Protein AF-A0A6A0ALM5-F1 (afdb_monomer)

Mean predicted aligned error: 14.32 Å

Secondary structure (DSSP, 8-state):
-HHHHTT----HHHHHHHHHHHHHHHT-TTSS-HHHHHHHHHHHHHHHHHHHHHHHHHHHHHHHSPPHHHHHHHHHHHHHHHHHHHHHHHHHHHHHHHHHHHHHTT--TT--HHHHHHHHHHHHHHHHHHHHHTT-TT----HHHHHHHHHHHHHHHHHT-HHHHS-S-SSTTPPPTT--

Foldseek 3Di:
DVCVVVVHDDDPVVVVVVVCVVVLCVVPPVSDPVVVVVVVVVVVVVVVVCVVVVVVVVVCCVVPPDDPVNVVVLLVVLQVLLVVLLVLLVVVLVVLVVCLVVLVVVVFVPDHNVNSVVSNVVSVVLSVVSVVSRDDPPDRDDVVVSVVSNVVSVVVCVVCPCVQRVCPDPDPPDDRPDDD

Radius of gyration: 37.49 Å; Cα contacts (8 Å, |Δi|>4): 89; chains: 1; bounding box: 82×41×93 Å

Solvent-accessible surface area (backbone atoms only — not comparable to full-atom values): 10560 Å² total; per-residue (Å²): 109,71,55,63,76,70,70,47,95,72,64,67,69,58,55,51,52,50,50,55,47,56,56,20,49,76,72,33,87,81,48,42,65,60,70,61,51,52,56,53,52,50,49,59,54,50,50,53,51,52,52,51,52,50,52,50,54,53,49,48,52,60,73,71,47,85,52,74,66,63,54,51,54,51,53,52,52,45,38,53,53,27,51,51,35,35,52,51,41,52,54,51,51,55,51,51,61,68,45,46,63,48,26,71,67,66,77,38,96,86,45,51,64,68,58,52,55,54,50,53,55,51,44,56,49,52,35,50,52,40,51,61,68,29,76,51,98,80,62,88,70,61,68,68,58,60,51,46,54,37,51,50,50,50,50,53,48,67,73,63,23,64,84,67,67,62,63,74,69,91,51,100,83,72,78,69,96,79,83,126

InterPro domains:
  IPR001204 Phosphate transporter [PF01384] (1-53)
  IPR001204 Phosphate transporter [PTHR11101] (1-66)

Sequence (180 aa):
MIASQYGLPTSSSQCITGGIIGVGMLEGKLGVNWLFFARQFSSWIATLFIAGLGTAALFAQGVYTPSRVSGLHQVYYEDQVSATAVSIFDNYRASLLTYARAANASLLPQLTTSQLSSMNSTLVKLSAETKAAGGTSRQTVDPSELFGYLNTALSLVQSNSILTVGQVALVPGAALCNNN

pLDDT: mean 78.67, std 14.39, range [35.97, 96.0]

Organism: Haematococcus lacustris (NCBI:txid44745)

Nearest PDB structures (foldseek):
  6ixg-assembly2_B  TM=2.186E-01  e=4.715E+00  Homo sapiens

Structure (mmCIF, N/CA/C/O backbone):
data_AF-A0A6A0ALM5-F1
#
_entry.id   AF-A0A6A0ALM5-F1
#
loop_
_atom_site.group_PDB
_atom_site.id
_atom_site.type_symbol
_atom_site.label_atom_id
_atom_site.label_alt_id
_atom_site.label_comp_id
_atom_site.label_asym_id
_atom_site.label_entity_id
_atom_site.label_seq_id
_atom_site.pdbx_PDB_ins_code
_atom_site.Cartn_x
_atom_site.Cartn_y
_atom_site.Cartn_z
_atom_site.occupancy
_atom_site.B_iso_or_equiv
_atom_site.auth_seq_id
_atom_site.auth_comp_id
_atom_site.auth_asym_id
_atom_site.auth_atom_id
_atom_site.pdbx_PDB_model_num
ATOM 1 N N . MET A 1 1 ? 12.072 6.465 -43.517 1.00 76.94 1 MET A N 1
ATOM 2 C CA . MET A 1 1 ? 10.700 6.660 -44.042 1.00 76.94 1 MET A CA 1
ATOM 3 C C . MET A 1 1 ? 9.800 5.456 -43.801 1.00 76.94 1 MET A C 1
ATOM 5 O O . MET A 1 1 ? 8.711 5.666 -43.295 1.00 76.94 1 MET A O 1
ATOM 9 N N . ILE A 1 2 ? 10.261 4.222 -44.037 1.00 87.69 2 ILE A N 1
ATOM 10 C CA . ILE A 1 2 ? 9.461 3.003 -43.803 1.00 87.69 2 ILE A CA 1
ATOM 11 C C . ILE A 1 2 ? 8.895 2.915 -42.370 1.00 87.69 2 ILE A C 1
ATOM 13 O O . ILE A 1 2 ? 7.687 2.835 -42.208 1.00 87.69 2 ILE A O 1
ATOM 17 N N . ALA A 1 3 ? 9.718 3.042 -41.322 1.00 84.44 3 ALA A N 1
ATOM 18 C CA . ALA A 1 3 ? 9.237 2.968 -39.931 1.00 84.44 3 ALA A CA 1
ATOM 19 C C . ALA A 1 3 ? 8.172 4.031 -39.576 1.00 84.44 3 ALA A C 1
ATOM 21 O O . ALA A 1 3 ? 7.236 3.748 -38.837 1.00 84.44 3 ALA A O 1
ATOM 22 N N . SER A 1 4 ? 8.280 5.233 -40.156 1.00 84.88 4 SER A N 1
ATOM 23 C CA . SER A 1 4 ? 7.326 6.326 -39.931 1.00 84.88 4 SER A CA 1
ATOM 24 C C . SER A 1 4 ? 5.987 6.096 -40.632 1.00 84.88 4 SER A C 1
ATOM 26 O O . SER A 1 4 ? 4.970 6.547 -40.122 1.00 84.88 4 SER A O 1
ATOM 28 N N . GLN A 1 5 ? 5.972 5.404 -41.777 1.00 89.06 5 GLN A N 1
ATOM 29 C CA . GLN A 1 5 ? 4.729 5.038 -42.470 1.00 89.06 5 GLN A CA 1
ATOM 30 C C . GLN A 1 5 ? 3.919 4.011 -41.667 1.00 89.06 5 GLN A C 1
ATOM 32 O O . GLN A 1 5 ? 2.696 4.018 -41.725 1.00 89.06 5 GLN A O 1
ATOM 37 N N . TYR A 1 6 ? 4.601 3.182 -40.872 1.00 88.25 6 TYR A N 1
ATOM 38 C CA . TYR A 1 6 ? 3.989 2.204 -39.970 1.00 88.25 6 TYR A CA 1
ATOM 39 C C . TYR A 1 6 ? 3.782 2.723 -38.536 1.00 88.25 6 TYR A C 1
ATOM 41 O O . TYR A 1 6 ? 3.398 1.951 -37.663 1.00 88.25 6 TYR A O 1
ATOM 49 N N . GLY A 1 7 ? 4.043 4.010 -38.264 1.00 86.88 7 GLY A N 1
ATOM 50 C CA . GLY A 1 7 ? 3.853 4.608 -36.935 1.00 86.88 7 GLY A CA 1
ATOM 51 C C . GLY A 1 7 ? 4.753 4.031 -35.835 1.00 86.88 7 GLY A C 1
ATOM 52 O O . GLY A 1 7 ? 4.452 4.184 -34.653 1.00 86.88 7 GLY A O 1
ATOM 53 N N . LEU A 1 8 ? 5.848 3.356 -36.197 1.00 89.31 8 LEU A N 1
ATOM 54 C CA . LEU A 1 8 ? 6.738 2.725 -35.228 1.00 89.31 8 LEU A CA 1
ATOM 55 C C . LEU A 1 8 ? 7.656 3.773 -34.581 1.00 89.31 8 LEU A C 1
ATOM 57 O O . LEU A 1 8 ? 8.293 4.551 -35.303 1.00 89.31 8 LEU A O 1
ATOM 61 N N . PRO A 1 9 ? 7.790 3.784 -33.241 1.00 86.62 9 PRO A N 1
ATOM 62 C CA . PRO A 1 9 ? 8.763 4.636 -32.575 1.00 86.62 9 PRO A CA 1
ATOM 63 C C . PRO A 1 9 ? 10.174 4.188 -32.975 1.00 86.62 9 PRO A C 1
ATOM 65 O O . PRO A 1 9 ? 10.613 3.088 -32.649 1.00 86.62 9 PRO A O 1
ATOM 68 N N . THR A 1 10 ? 10.882 5.043 -33.714 1.00 84.44 10 THR A N 1
ATOM 69 C CA . THR A 1 10 ? 12.226 4.765 -34.235 1.00 84.44 10 THR A CA 1
ATOM 70 C C . THR A 1 10 ? 13.231 5.789 -33.721 1.00 84.44 10 THR A C 1
ATOM 72 O O . THR A 1 10 ? 12.929 6.977 -33.621 1.00 84.44 10 THR A O 1
ATOM 75 N N . SER A 1 11 ? 14.454 5.340 -33.434 1.00 87.31 11 SER A N 1
ATOM 76 C CA . SER A 1 11 ? 15.545 6.205 -32.981 1.00 87.31 11 SER A CA 1
ATOM 77 C C . SER A 1 11 ? 16.406 6.653 -34.165 1.00 87.31 11 SER A C 1
ATOM 79 O O . SER A 1 11 ? 17.162 5.862 -34.732 1.00 87.31 11 SER A O 1
ATOM 81 N N . SER A 1 12 ? 16.301 7.927 -34.557 1.00 89.50 12 SER A N 1
ATOM 82 C CA . SER A 1 12 ? 17.056 8.488 -35.691 1.00 89.50 12 SER A CA 1
ATOM 83 C C . SER A 1 12 ? 18.574 8.437 -35.478 1.00 89.50 12 SER A C 1
ATOM 85 O O . SER A 1 12 ? 19.313 8.197 -36.432 1.00 89.50 12 SER A O 1
ATOM 87 N N . SER A 1 13 ? 19.047 8.575 -34.235 1.00 90.50 13 SER A N 1
ATOM 88 C CA . SER A 1 13 ? 20.472 8.487 -33.892 1.00 90.50 13 SER A CA 1
ATOM 89 C C . SER A 1 13 ? 21.052 7.092 -34.141 1.00 90.50 13 SER A C 1
ATOM 91 O O . SER A 1 13 ? 22.172 6.971 -34.634 1.00 90.50 13 SER A O 1
ATOM 93 N N . GLN A 1 14 ? 20.287 6.033 -33.867 1.00 90.44 14 GLN A N 1
ATOM 94 C CA . GLN A 1 14 ? 20.712 4.654 -34.120 1.00 90.44 14 GLN A CA 1
ATOM 95 C C . GLN A 1 14 ? 20.758 4.350 -35.620 1.00 90.44 14 GLN A C 1
ATOM 97 O O . GLN A 1 14 ? 21.707 3.718 -36.081 1.00 90.44 14 GLN A O 1
ATOM 102 N N . CYS A 1 15 ? 19.790 4.856 -36.393 1.00 91.44 15 CYS A N 1
ATOM 103 C CA . CYS A 1 15 ? 19.801 4.724 -37.851 1.00 91.44 15 CYS A CA 1
ATOM 104 C C . CYS A 1 15 ? 21.021 5.416 -38.481 1.00 91.44 15 CYS A C 1
ATOM 106 O O . CYS A 1 15 ? 21.670 4.832 -39.347 1.00 91.44 15 CYS A O 1
ATOM 108 N N . ILE A 1 16 ? 21.356 6.632 -38.031 1.00 93.06 16 ILE A N 1
ATOM 109 C CA . ILE A 1 16 ? 22.518 7.384 -38.533 1.00 93.06 16 ILE A CA 1
ATOM 110 C C . ILE A 1 16 ? 23.825 6.671 -38.165 1.00 93.06 16 ILE A C 1
ATOM 112 O O . ILE A 1 16 ? 24.646 6.417 -39.044 1.00 93.06 16 ILE A O 1
ATOM 116 N N . THR A 1 17 ? 24.003 6.284 -36.897 1.00 92.56 17 THR A N 1
ATOM 117 C CA . THR A 1 17 ? 25.204 5.561 -36.443 1.00 92.56 17 THR A CA 1
ATOM 118 C C . THR A 1 17 ? 25.370 4.225 -37.174 1.00 92.56 17 THR A C 1
ATOM 120 O O . THR A 1 17 ? 26.477 3.896 -37.592 1.00 92.56 17 THR A O 1
ATOM 123 N N . GLY A 1 18 ? 24.280 3.484 -37.403 1.00 92.00 18 GLY A N 1
ATOM 124 C CA . GLY A 1 18 ? 24.301 2.250 -38.195 1.00 92.00 18 GLY A CA 1
ATOM 125 C C . GLY A 1 18 ? 24.717 2.478 -39.651 1.00 92.00 18 GLY A C 1
ATOM 126 O O . GLY A 1 18 ? 25.499 1.698 -40.189 1.00 92.00 18 GLY A O 1
ATOM 127 N N . GLY A 1 19 ? 24.265 3.576 -40.266 1.00 93.12 19 GLY A N 1
ATOM 128 C CA . GLY A 1 19 ? 24.700 3.981 -41.605 1.00 93.12 19 GLY A CA 1
ATOM 129 C C . GLY A 1 19 ? 26.197 4.299 -41.674 1.00 93.12 19 GLY A C 1
ATOM 130 O O . GLY A 1 19 ? 26.884 3.801 -42.561 1.00 93.12 19 GLY A O 1
ATOM 131 N N . ILE A 1 20 ? 26.719 5.061 -40.704 1.00 93.06 20 ILE A N 1
ATOM 132 C CA . ILE A 1 20 ? 28.151 5.405 -40.619 1.00 93.06 20 ILE A CA 1
ATOM 133 C C . ILE A 1 20 ? 29.008 4.142 -40.454 1.00 93.06 20 ILE A C 1
ATOM 135 O O . ILE A 1 20 ? 30.018 3.989 -41.138 1.00 93.06 20 ILE A O 1
ATOM 139 N N . ILE A 1 21 ? 28.592 3.212 -39.590 1.00 93.00 21 ILE A N 1
ATOM 140 C CA . ILE A 1 21 ? 29.297 1.936 -39.387 1.00 93.00 21 ILE A CA 1
ATOM 141 C C . ILE A 1 21 ? 29.255 1.088 -40.658 1.00 93.00 21 ILE A C 1
ATOM 143 O O . ILE A 1 21 ? 30.279 0.533 -41.045 1.00 93.00 21 ILE A O 1
ATOM 147 N N . GL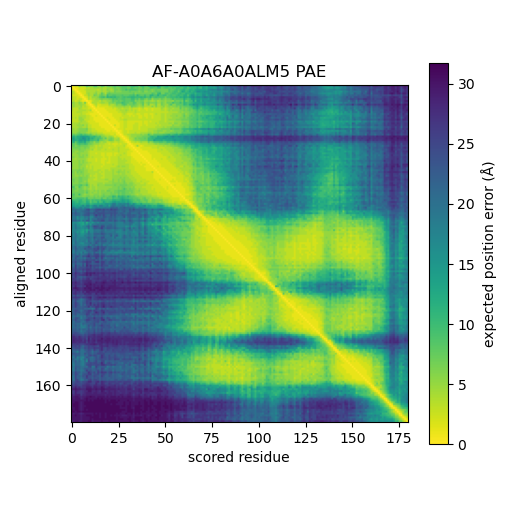Y A 1 22 ? 28.103 1.020 -41.332 1.00 92.12 22 GLY A N 1
ATOM 148 C CA . GLY A 1 22 ? 27.952 0.283 -42.586 1.00 92.12 22 GLY A CA 1
ATOM 149 C C . GLY A 1 22 ? 28.896 0.781 -43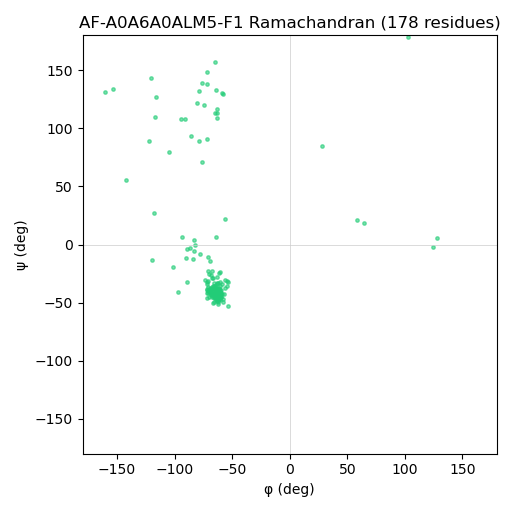.680 1.00 92.12 22 GLY A C 1
ATOM 150 O O . GLY A 1 22 ? 29.531 -0.035 -44.341 1.00 92.12 22 GLY A O 1
ATOM 151 N N . VAL A 1 23 ? 29.052 2.102 -43.822 1.00 92.81 23 VAL A N 1
ATOM 152 C CA . VAL A 1 23 ? 30.019 2.694 -44.762 1.00 92.81 23 VAL A CA 1
ATOM 153 C C . VAL A 1 23 ? 31.460 2.407 -44.327 1.00 92.81 23 VAL A C 1
ATOM 155 O O . VAL A 1 23 ? 32.253 1.953 -45.146 1.00 92.81 23 VAL A O 1
ATOM 158 N N . GLY A 1 24 ? 31.794 2.572 -43.043 1.00 90.50 24 GLY A N 1
ATOM 159 C CA . GLY A 1 24 ? 33.142 2.286 -42.534 1.00 90.50 24 GLY A CA 1
ATOM 160 C C . GLY A 1 24 ? 33.554 0.813 -42.660 1.00 90.50 24 GLY A C 1
ATOM 161 O O . GLY A 1 24 ? 34.732 0.510 -42.820 1.00 90.50 24 GLY A O 1
ATOM 162 N N . MET A 1 25 ? 32.598 -0.123 -42.651 1.00 90.81 25 MET A N 1
ATOM 163 C CA . MET A 1 25 ? 32.873 -1.544 -42.900 1.00 90.81 25 MET A CA 1
ATOM 164 C C . MET A 1 25 ? 33.292 -1.828 -44.349 1.00 90.81 25 MET A C 1
ATOM 166 O O . MET A 1 25 ? 34.010 -2.804 -44.577 1.00 90.81 25 MET A O 1
ATOM 170 N N . LEU A 1 26 ? 32.886 -0.994 -45.316 1.00 92.62 26 LEU A N 1
ATOM 171 C CA . LEU A 1 26 ? 33.287 -1.135 -46.723 1.00 92.62 26 LEU A CA 1
ATOM 172 C C . LEU A 1 26 ? 34.773 -0.807 -46.935 1.00 92.62 26 LEU A C 1
ATOM 174 O O . LEU A 1 26 ? 35.389 -1.356 -47.844 1.00 92.62 26 LEU A O 1
ATOM 178 N N . GLU A 1 27 ? 35.368 0.017 -46.068 1.00 88.62 27 GLU A N 1
ATOM 179 C CA . GLU A 1 27 ? 36.808 0.321 -46.058 1.00 88.62 27 GLU A CA 1
ATOM 180 C C . GLU A 1 27 ? 37.645 -0.752 -45.323 1.00 88.62 27 GLU A C 1
ATOM 182 O O . GLU A 1 27 ? 38.872 -0.672 -45.258 1.00 88.62 27 GLU A O 1
ATOM 187 N N . GLY A 1 28 ? 36.999 -1.797 -44.789 1.00 83.12 28 GLY A N 1
ATOM 188 C CA . GLY A 1 28 ? 37.629 -2.914 -44.084 1.00 83.12 28 GLY A CA 1
ATOM 189 C C . GLY A 1 28 ? 37.509 -2.836 -42.558 1.00 83.12 28 GLY A C 1
ATOM 190 O O . GLY A 1 28 ? 36.964 -1.897 -41.986 1.00 83.12 28 GLY A O 1
ATOM 191 N N . LYS A 1 29 ? 38.034 -3.849 -41.849 1.00 74.88 29 LYS A N 1
ATOM 192 C CA . LYS A 1 29 ? 37.861 -3.996 -40.383 1.00 74.88 29 LYS A CA 1
ATOM 193 C C . LYS A 1 29 ? 38.419 -2.825 -39.558 1.00 74.88 29 LYS A C 1
ATOM 195 O O . LYS A 1 29 ? 37.971 -2.631 -38.430 1.00 74.88 29 LYS A O 1
ATOM 200 N N . LEU A 1 30 ? 39.378 -2.081 -40.113 1.00 80.19 30 LEU A N 1
ATOM 201 C CA . LEU A 1 30 ? 40.004 -0.902 -39.503 1.00 80.19 30 LEU A CA 1
ATOM 202 C C . LEU A 1 30 ? 39.290 0.417 -39.846 1.00 80.19 30 LEU A C 1
ATOM 204 O O . LEU A 1 30 ? 39.567 1.420 -39.197 1.00 80.19 30 LEU A O 1
ATOM 208 N N . GLY A 1 31 ? 38.361 0.419 -40.810 1.00 83.31 31 GLY A N 1
ATOM 209 C CA . GLY A 1 31 ? 37.563 1.599 -41.171 1.00 83.31 31 GLY A CA 1
ATOM 210 C C . GLY A 1 31 ? 36.525 1.984 -40.110 1.00 83.31 31 GLY A C 1
ATOM 211 O O . GLY A 1 31 ? 35.964 3.076 -40.144 1.00 83.31 31 GLY A O 1
ATOM 212 N N . VAL A 1 32 ? 36.293 1.118 -39.114 1.00 89.12 32 VAL A N 1
ATOM 213 C CA . VAL A 1 32 ? 35.396 1.383 -37.982 1.00 89.12 32 VAL A CA 1
ATOM 214 C C . VAL A 1 32 ? 36.175 1.404 -36.671 1.00 89.12 32 VAL A C 1
ATOM 216 O O . VAL A 1 32 ? 36.843 0.438 -36.300 1.00 89.12 32 VAL A O 1
ATOM 219 N N . ASN A 1 33 ? 36.015 2.484 -35.903 1.00 90.75 33 ASN A N 1
ATOM 220 C CA . ASN A 1 33 ? 36.495 2.544 -34.526 1.00 90.75 33 ASN A CA 1
ATOM 221 C C . ASN A 1 33 ? 35.527 1.805 -33.584 1.00 90.75 33 ASN A C 1
ATOM 223 O O . ASN A 1 33 ? 34.603 2.387 -33.007 1.00 90.75 33 ASN A O 1
ATOM 227 N N . TRP A 1 34 ? 35.762 0.505 -33.416 1.00 89.12 34 TRP A N 1
ATOM 228 C CA . TRP A 1 34 ? 34.941 -0.376 -32.581 1.00 89.12 34 TRP A CA 1
ATOM 229 C C . TRP A 1 34 ? 34.900 0.026 -31.105 1.00 89.12 34 TRP A C 1
ATOM 231 O O . TRP A 1 34 ? 33.871 -0.148 -30.454 1.00 89.12 34 TRP A O 1
ATOM 241 N N . LEU A 1 35 ? 35.981 0.606 -30.575 1.00 92.06 35 LEU A N 1
ATOM 242 C CA . LEU A 1 35 ? 36.029 1.054 -29.183 1.00 92.06 35 LEU A CA 1
ATOM 243 C C . LEU A 1 35 ? 35.072 2.227 -28.944 1.00 92.06 35 LEU A C 1
ATOM 245 O O . LEU A 1 35 ? 34.363 2.262 -27.937 1.00 92.06 35 LEU A O 1
ATOM 249 N N . PHE A 1 36 ? 35.025 3.177 -29.879 1.00 90.94 36 PHE A N 1
ATOM 250 C CA . PHE A 1 36 ? 34.096 4.300 -29.804 1.00 90.94 36 PHE A CA 1
ATOM 251 C C . PHE A 1 36 ? 32.641 3.830 -29.911 1.00 90.94 36 PHE A C 1
ATOM 253 O O . PHE A 1 36 ? 31.806 4.216 -29.091 1.00 90.94 36 PHE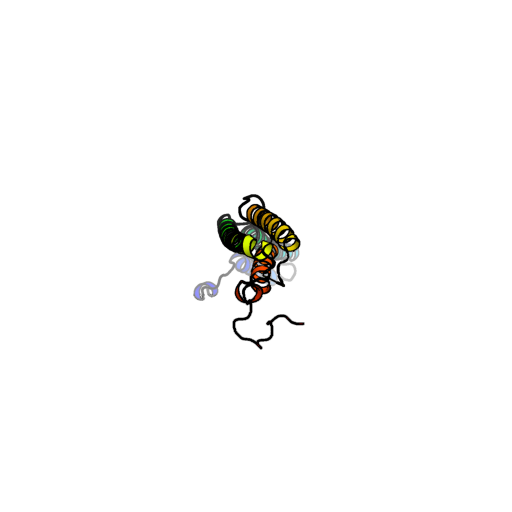 A O 1
ATOM 260 N N . PHE A 1 37 ? 32.352 2.930 -30.854 1.00 92.31 37 PHE A N 1
ATOM 261 C CA . PHE A 1 37 ? 31.012 2.365 -31.002 1.00 92.31 37 PHE A CA 1
ATOM 262 C C . PHE A 1 37 ? 30.554 1.606 -29.749 1.00 92.31 37 PHE A C 1
ATOM 264 O O . PHE A 1 37 ? 29.437 1.822 -29.281 1.00 92.31 37 PHE A O 1
ATOM 271 N N . ALA A 1 38 ? 31.419 0.781 -29.153 1.00 92.19 38 ALA A N 1
ATOM 272 C CA . ALA A 1 38 ? 31.088 0.040 -27.937 1.00 92.19 38 ALA A CA 1
ATOM 273 C C . ALA A 1 38 ? 30.752 0.968 -26.755 1.00 92.19 38 ALA A C 1
ATOM 275 O O . ALA A 1 38 ? 29.809 0.699 -26.011 1.00 92.19 38 ALA A O 1
ATOM 276 N N . ARG A 1 39 ? 31.468 2.094 -26.607 1.00 93.00 39 ARG A N 1
ATOM 277 C CA . ARG A 1 39 ? 31.158 3.123 -25.594 1.00 93.00 39 ARG A CA 1
ATOM 278 C C . ARG A 1 39 ? 29.824 3.821 -25.861 1.00 93.00 39 ARG A C 1
ATOM 280 O O . ARG A 1 39 ? 29.084 4.119 -24.927 1.00 93.00 39 ARG A O 1
ATOM 287 N N . GLN A 1 40 ? 29.501 4.075 -27.126 1.00 92.81 40 GLN A N 1
ATOM 288 C CA . GLN A 1 40 ? 28.216 4.663 -27.492 1.00 92.81 40 GLN A CA 1
ATOM 289 C C . GLN A 1 40 ? 27.063 3.688 -27.226 1.00 92.81 40 GLN A C 1
ATOM 291 O O . GLN A 1 40 ? 26.043 4.077 -26.656 1.00 92.81 40 GLN A O 1
ATOM 296 N N . PHE A 1 41 ? 27.240 2.417 -27.578 1.00 92.38 41 PHE A N 1
ATOM 297 C CA . PHE A 1 41 ? 26.256 1.370 -27.338 1.00 92.38 41 PHE A CA 1
ATOM 298 C C . PHE A 1 41 ? 26.012 1.142 -25.841 1.00 92.38 41 PHE A C 1
ATOM 300 O O . PHE A 1 41 ? 24.860 1.079 -25.410 1.00 92.38 41 PHE A O 1
ATOM 307 N N . SER A 1 42 ? 27.072 1.108 -25.023 1.00 93.88 42 SER A N 1
ATOM 308 C CA . SER A 1 42 ? 26.925 0.978 -23.570 1.00 93.88 42 SER A CA 1
ATOM 309 C C . SER A 1 42 ? 26.187 2.168 -22.951 1.00 93.88 42 SER A C 1
ATOM 311 O O . SER A 1 42 ? 25.396 1.972 -22.029 1.00 93.88 42 SER A O 1
ATOM 313 N N . SER A 1 43 ? 26.354 3.382 -23.493 1.00 94.19 43 SER A N 1
ATOM 314 C CA . SER A 1 43 ? 25.599 4.554 -23.031 1.00 94.19 43 SER A CA 1
ATOM 315 C C . SER A 1 43 ? 24.093 4.430 -23.283 1.00 94.19 43 SER A C 1
ATOM 317 O O . SER A 1 43 ? 23.309 4.789 -22.410 1.00 94.19 43 SER A O 1
ATOM 319 N N . TRP A 1 44 ? 23.671 3.861 -24.420 1.00 92.62 44 TRP A N 1
ATOM 320 C CA . TRP A 1 44 ? 22.249 3.638 -24.707 1.00 92.62 44 TRP A CA 1
ATOM 321 C C . TRP A 1 44 ? 21.620 2.628 -23.753 1.00 92.62 44 TRP A C 1
ATOM 323 O O . TRP A 1 44 ? 20.463 2.769 -23.373 1.00 92.62 44 TRP A O 1
ATOM 333 N N . ILE A 1 45 ? 22.378 1.612 -23.344 1.00 93.88 45 ILE A N 1
ATOM 334 C CA . ILE A 1 45 ? 21.911 0.647 -22.348 1.00 93.88 45 ILE A CA 1
ATOM 335 C C . ILE A 1 45 ? 21.824 1.319 -20.973 1.00 93.88 45 ILE A C 1
ATOM 337 O O . ILE A 1 45 ? 20.822 1.181 -20.273 1.00 93.88 45 ILE A O 1
ATOM 341 N N . ALA A 1 46 ? 22.848 2.087 -20.596 1.00 94.69 46 ALA A N 1
ATOM 342 C CA . ALA A 1 46 ? 22.884 2.787 -19.318 1.00 94.69 46 ALA A CA 1
ATOM 343 C C . ALA A 1 46 ? 21.715 3.774 -19.157 1.00 94.69 46 ALA A C 1
ATOM 345 O O . ALA A 1 46 ? 21.121 3.843 -18.081 1.00 94.69 46 ALA A O 1
ATOM 346 N N . THR A 1 47 ? 21.329 4.497 -20.215 1.00 93.69 47 THR A N 1
ATOM 347 C CA . THR A 1 47 ? 20.186 5.422 -20.152 1.00 93.69 47 THR A CA 1
ATOM 348 C C . THR A 1 47 ? 18.861 4.702 -19.913 1.00 93.69 47 THR A C 1
ATOM 350 O O . THR A 1 47 ? 18.035 5.224 -19.166 1.00 93.69 47 THR A O 1
ATOM 353 N N . LEU A 1 48 ? 18.662 3.499 -20.466 1.00 93.94 48 LEU A N 1
ATOM 354 C CA . LEU A 1 48 ? 17.464 2.693 -20.196 1.00 93.94 48 LEU A CA 1
ATOM 355 C C . LEU A 1 48 ? 17.377 2.286 -18.722 1.00 93.94 48 LEU A C 1
ATOM 357 O O . LEU A 1 48 ? 16.309 2.396 -18.123 1.00 93.94 48 LEU A O 1
ATOM 361 N N . PHE A 1 49 ? 18.496 1.874 -18.121 1.00 95.56 49 PHE A N 1
ATOM 362 C CA . PHE A 1 49 ? 18.531 1.533 -16.698 1.00 95.56 49 PHE A CA 1
ATOM 363 C C . PHE A 1 49 ? 18.258 2.741 -15.807 1.00 95.56 49 PHE A C 1
ATOM 365 O O . PHE A 1 49 ? 17.454 2.645 -14.885 1.00 95.56 49 PHE A O 1
ATOM 372 N N . ILE A 1 50 ? 18.887 3.882 -16.090 1.00 96.00 50 ILE A N 1
ATOM 373 C CA . ILE A 1 50 ? 18.697 5.105 -15.301 1.00 96.00 50 ILE A CA 1
ATOM 374 C C . ILE A 1 50 ? 17.251 5.596 -15.410 1.00 96.00 50 ILE A C 1
ATOM 376 O O . ILE A 1 50 ? 16.648 5.928 -14.393 1.00 96.00 50 ILE A O 1
ATOM 380 N N . ALA A 1 51 ? 16.675 5.605 -16.614 1.00 95.88 51 ALA A N 1
ATOM 381 C CA . ALA A 1 51 ? 15.282 5.994 -16.811 1.00 95.88 51 ALA A CA 1
ATOM 382 C C . ALA A 1 51 ? 14.324 5.018 -16.111 1.00 95.88 51 ALA A C 1
ATOM 384 O O . ALA A 1 51 ? 13.454 5.449 -15.361 1.00 95.88 51 ALA A O 1
ATOM 385 N N . GLY A 1 52 ? 14.520 3.709 -16.292 1.00 95.12 52 GLY A N 1
ATOM 386 C CA . GLY A 1 52 ? 13.678 2.683 -15.678 1.00 95.12 52 GLY A CA 1
ATOM 387 C C . GLY A 1 52 ? 13.725 2.717 -14.150 1.00 95.12 52 GLY A C 1
ATOM 388 O O . GLY A 1 52 ? 12.681 2.793 -13.503 1.00 95.12 52 GLY A O 1
ATOM 389 N N . LEU A 1 53 ? 14.926 2.722 -13.566 1.00 95.88 53 LEU A N 1
ATOM 390 C CA . LEU A 1 53 ? 15.104 2.784 -12.113 1.00 95.88 53 LEU A CA 1
ATOM 391 C C . LEU A 1 53 ? 14.671 4.135 -11.541 1.00 95.88 53 LEU A C 1
ATOM 393 O O . LEU A 1 53 ? 14.062 4.169 -10.476 1.00 95.88 53 LEU A O 1
ATOM 397 N N . GLY A 1 54 ? 14.934 5.236 -12.246 1.00 95.81 54 GLY A N 1
ATOM 398 C CA . GLY A 1 54 ? 14.503 6.571 -11.839 1.00 95.81 54 GLY A CA 1
ATOM 399 C C . GLY A 1 54 ? 12.982 6.683 -11.778 1.00 95.81 54 GLY A C 1
ATOM 400 O O . GLY A 1 54 ? 12.433 7.090 -10.755 1.00 95.81 54 GLY A O 1
ATOM 40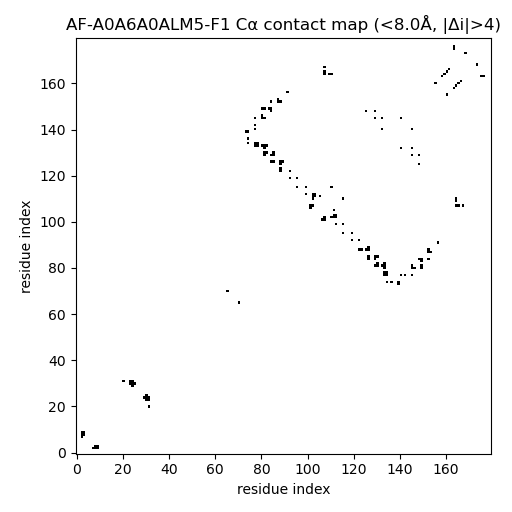1 N N . THR A 1 55 ? 12.280 6.253 -12.830 1.00 95.38 55 THR A N 1
ATOM 402 C CA . THR A 1 55 ? 10.811 6.227 -12.838 1.00 95.38 55 THR A CA 1
ATOM 403 C C . THR A 1 55 ? 10.264 5.269 -11.784 1.00 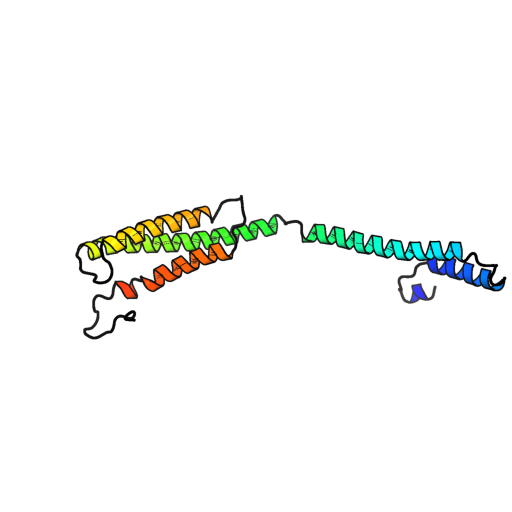95.38 55 THR A C 1
ATOM 405 O O . THR A 1 55 ? 9.322 5.634 -11.084 1.00 95.38 55 THR A O 1
ATOM 408 N N . ALA A 1 56 ? 10.867 4.090 -11.601 1.00 93.25 56 ALA A N 1
ATOM 409 C CA . ALA A 1 56 ? 10.461 3.153 -10.554 1.00 93.25 56 ALA A CA 1
ATOM 410 C C . ALA A 1 56 ? 10.627 3.749 -9.147 1.00 93.25 56 ALA A C 1
ATOM 412 O O . ALA A 1 56 ? 9.722 3.636 -8.325 1.00 93.25 56 ALA A O 1
ATOM 413 N N . ALA A 1 57 ? 11.742 4.432 -8.878 1.00 92.94 57 ALA A N 1
ATOM 414 C CA . ALA A 1 57 ? 11.999 5.079 -7.596 1.00 92.94 57 ALA A CA 1
ATOM 415 C C . ALA A 1 57 ? 11.029 6.239 -7.328 1.00 92.94 57 ALA A C 1
ATOM 417 O O . ALA A 1 57 ? 10.565 6.408 -6.200 1.00 92.94 57 ALA A O 1
ATOM 418 N N . LEU A 1 58 ? 10.703 7.037 -8.347 1.00 92.44 58 LEU A N 1
ATOM 419 C CA . LEU A 1 58 ? 9.717 8.115 -8.231 1.00 92.44 58 LEU A CA 1
ATOM 420 C C . LEU A 1 58 ? 8.302 7.568 -8.025 1.00 92.44 58 LEU A C 1
ATOM 422 O O . LEU A 1 58 ? 7.562 8.064 -7.178 1.00 92.44 58 LEU A O 1
ATOM 426 N N . PHE A 1 59 ? 7.936 6.518 -8.757 1.00 91.75 59 PHE A N 1
ATOM 427 C CA . PHE A 1 59 ? 6.643 5.864 -8.598 1.00 91.75 59 PHE A CA 1
ATOM 428 C C . PHE A 1 59 ? 6.507 5.212 -7.218 1.00 91.75 59 PHE A C 1
ATOM 430 O O . PHE A 1 59 ? 5.480 5.378 -6.566 1.00 91.75 59 PHE A O 1
ATOM 437 N N . ALA A 1 60 ? 7.558 4.546 -6.732 1.00 89.12 60 ALA A N 1
ATOM 438 C CA . ALA A 1 60 ? 7.598 3.997 -5.382 1.00 89.12 60 ALA A CA 1
ATOM 439 C C . ALA A 1 60 ? 7.385 5.095 -4.332 1.00 89.12 60 ALA A C 1
ATOM 441 O O . ALA A 1 60 ? 6.538 4.943 -3.459 1.00 89.12 60 ALA A O 1
ATOM 442 N N . GLN A 1 61 ? 8.071 6.236 -4.450 1.00 87.69 61 GLN A N 1
ATOM 443 C CA . GLN A 1 61 ? 7.832 7.373 -3.555 1.00 87.69 61 GLN A CA 1
ATOM 444 C C . GLN A 1 61 ? 6.366 7.826 -3.594 1.00 87.69 61 GLN A C 1
ATOM 446 O O . GLN A 1 61 ? 5.780 8.051 -2.543 1.00 87.69 61 GLN A O 1
ATOM 451 N N . GLY A 1 62 ? 5.743 7.894 -4.772 1.00 85.31 62 GLY A N 1
ATOM 452 C CA . GLY A 1 62 ? 4.328 8.255 -4.902 1.00 85.31 62 GLY A CA 1
ATOM 453 C C . GLY A 1 62 ? 3.365 7.257 -4.245 1.00 85.31 62 GLY A C 1
ATOM 454 O O . GLY A 1 62 ? 2.464 7.672 -3.523 1.00 85.31 62 GLY A O 1
ATOM 455 N N . VAL A 1 63 ? 3.565 5.954 -4.463 1.00 82.88 63 VAL A N 1
ATOM 456 C CA . VAL A 1 63 ? 2.690 4.892 -3.927 1.00 82.88 63 VAL A CA 1
ATOM 457 C C . VAL A 1 63 ? 2.849 4.719 -2.419 1.00 82.88 63 VAL A C 1
ATOM 459 O O . VAL A 1 63 ? 1.862 4.499 -1.722 1.00 82.88 63 VAL A O 1
ATOM 462 N N . TYR A 1 64 ? 4.074 4.825 -1.906 1.00 76.50 64 TYR A N 1
ATOM 463 C CA . TYR A 1 64 ? 4.354 4.629 -0.483 1.00 76.50 64 TYR A CA 1
ATOM 464 C C . TYR A 1 64 ? 4.228 5.912 0.349 1.00 76.50 64 TYR A C 1
ATOM 466 O O . TYR A 1 64 ? 4.339 5.849 1.572 1.00 76.50 64 TYR A O 1
ATOM 474 N N . THR A 1 65 ? 3.971 7.074 -0.264 1.00 78.94 65 THR A N 1
ATOM 475 C CA . THR A 1 65 ? 3.655 8.288 0.501 1.00 78.94 65 THR A CA 1
ATOM 476 C C . THR A 1 65 ? 2.225 8.184 1.044 1.00 78.94 65 THR A C 1
ATOM 478 O O . THR A 1 65 ? 1.285 8.106 0.249 1.00 78.94 65 THR A O 1
ATOM 481 N N . PRO A 1 66 ? 2.008 8.219 2.375 1.00 68.38 66 PRO A N 1
ATOM 482 C CA . PRO A 1 66 ? 0.663 8.177 2.932 1.00 68.38 66 PRO A CA 1
ATOM 483 C C . PRO A 1 66 ? -0.123 9.412 2.479 1.00 68.38 66 PRO A C 1
ATOM 485 O O . PRO A 1 66 ? 0.228 10.553 2.791 1.00 68.38 66 PRO A O 1
ATOM 488 N N . SER A 1 67 ? -1.198 9.191 1.718 1.00 70.69 67 SER A N 1
ATOM 489 C CA . SER A 1 67 ? -2.087 10.270 1.294 1.00 70.69 67 SER A CA 1
ATOM 490 C C . SER A 1 67 ? -2.995 10.692 2.458 1.00 70.69 67 SER A C 1
ATOM 492 O O . SER A 1 67 ? -3.515 9.854 3.198 1.00 70.69 67 SER A O 1
ATOM 494 N N . ARG A 1 68 ? -3.228 12.003 2.626 1.00 61.50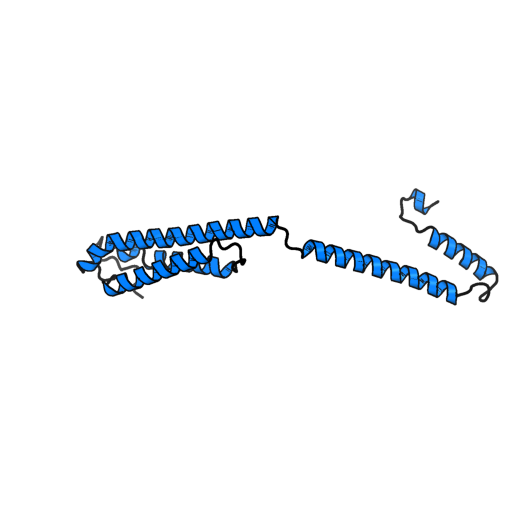 68 ARG A N 1
ATOM 495 C CA . ARG A 1 68 ? -4.114 12.518 3.692 1.00 61.50 68 ARG A CA 1
ATOM 496 C C . ARG A 1 68 ? -5.558 12.026 3.573 1.00 61.50 68 ARG A C 1
ATOM 498 O O . ARG A 1 68 ? -6.257 11.965 4.577 1.00 61.50 68 ARG A O 1
ATOM 505 N N . VAL A 1 69 ? -5.987 11.659 2.365 1.00 66.06 69 VAL A N 1
ATOM 506 C CA . VAL A 1 69 ? -7.328 11.125 2.106 1.00 66.06 69 VAL A CA 1
ATOM 507 C C . VAL A 1 69 ? -7.453 9.710 2.670 1.00 66.06 69 VAL A C 1
ATOM 509 O O . VAL A 1 69 ? -8.399 9.433 3.399 1.00 66.06 69 VAL A O 1
ATOM 512 N N . SER A 1 70 ? -6.468 8.841 2.428 1.00 66.88 70 SER A N 1
ATOM 513 C CA . SER A 1 70 ? -6.461 7.475 2.971 1.00 66.88 70 SER A CA 1
ATOM 514 C C . SER A 1 70 ? -6.464 7.462 4.504 1.00 66.88 70 SER A C 1
ATOM 516 O O . SER A 1 70 ? -7.200 6.681 5.103 1.00 66.88 70 SER A O 1
ATOM 518 N N . GLY A 1 71 ? -5.720 8.377 5.137 1.00 69.00 71 GLY A N 1
ATOM 519 C CA . GLY A 1 71 ? -5.715 8.516 6.597 1.00 69.00 71 GLY A CA 1
ATOM 520 C C . GLY A 1 71 ? -7.067 8.949 7.177 1.00 69.00 71 GLY A C 1
ATOM 521 O O . GLY A 1 71 ? -7.468 8.449 8.221 1.00 69.00 71 GLY A O 1
ATOM 522 N N . LEU A 1 72 ? -7.809 9.825 6.490 1.00 74.88 72 LEU A N 1
ATOM 523 C CA . LEU A 1 72 ? -9.122 10.285 6.958 1.00 74.88 72 LEU A CA 1
ATOM 524 C C . LEU A 1 72 ? -10.164 9.162 6.949 1.00 74.88 72 LEU A C 1
ATOM 526 O O . LEU A 1 72 ? -10.925 9.031 7.904 1.00 74.88 72 LEU A O 1
ATOM 530 N N . HIS A 1 73 ? -10.184 8.340 5.896 1.00 76.00 73 HIS A N 1
ATOM 531 C CA . HIS A 1 73 ? -11.080 7.182 5.833 1.00 76.00 73 HIS A CA 1
ATOM 532 C C . HIS A 1 73 ? -10.767 6.170 6.935 1.00 76.00 73 HIS A C 1
ATOM 534 O O . HIS A 1 73 ? -11.689 5.651 7.556 1.00 76.00 73 HIS A O 1
ATOM 540 N N . GLN A 1 74 ? -9.487 5.923 7.210 1.00 77.44 74 GLN A N 1
ATOM 541 C CA . GLN A 1 74 ? -9.088 5.020 8.282 1.00 77.44 74 GLN A CA 1
ATOM 542 C C . GLN A 1 74 ? -9.562 5.522 9.656 1.00 77.44 74 GLN A C 1
ATOM 544 O O . GLN A 1 74 ? -10.232 4.777 10.366 1.00 77.44 74 GLN A O 1
ATOM 549 N N . VAL A 1 75 ? -9.347 6.805 9.968 1.00 78.56 75 VAL A N 1
ATOM 550 C CA . VAL A 1 75 ? -9.835 7.422 11.216 1.00 78.56 75 VAL A CA 1
ATOM 551 C C . VAL A 1 75 ? -11.366 7.384 11.310 1.00 78.56 75 VAL A C 1
ATOM 553 O O . VAL A 1 75 ? -11.913 7.140 12.381 1.00 78.56 75 VAL A O 1
ATOM 556 N N . TYR A 1 76 ? -12.073 7.581 10.193 1.00 83.62 76 TYR A N 1
ATOM 557 C CA . TYR A 1 76 ? -13.536 7.502 10.156 1.00 83.62 76 TYR A CA 1
ATOM 558 C C . TYR A 1 76 ? -14.059 6.101 10.507 1.00 83.62 76 TYR A C 1
ATOM 560 O O . TYR A 1 76 ? -15.001 5.973 11.287 1.00 83.62 76 TYR A O 1
ATOM 568 N N . TYR A 1 77 ? -13.449 5.044 9.959 1.00 81.44 77 TYR A N 1
ATOM 569 C CA . TYR A 1 77 ? -13.838 3.670 10.288 1.00 81.44 77 TYR A CA 1
ATOM 570 C C . TYR A 1 77 ? -13.479 3.301 11.736 1.00 81.44 77 TYR A C 1
ATOM 572 O O . TYR A 1 77 ? -14.274 2.645 12.409 1.00 81.44 77 TYR A O 1
ATOM 580 N N . GLU A 1 78 ? -12.326 3.754 12.234 1.00 82.25 78 GLU A N 1
ATOM 581 C CA . GLU A 1 78 ? -11.905 3.552 13.627 1.00 82.25 78 GLU A CA 1
ATOM 582 C C . GLU A 1 78 ? -12.892 4.197 14.622 1.00 82.25 78 GLU A C 1
ATOM 584 O O . GLU A 1 78 ? -13.290 3.572 15.614 1.00 82.25 78 GLU A O 1
ATOM 589 N N . ASP A 1 79 ? -13.356 5.415 14.332 1.00 85.31 79 ASP A N 1
ATOM 590 C CA . ASP A 1 79 ? -14.340 6.130 15.152 1.00 85.31 79 ASP A CA 1
ATOM 591 C C . ASP A 1 79 ? -15.696 5.407 15.171 1.00 85.31 79 ASP A C 1
ATOM 593 O O . ASP A 1 79 ? -16.276 5.184 16.232 1.00 85.31 79 ASP A O 1
ATOM 597 N N . GLN A 1 80 ? -16.174 4.924 14.020 1.00 86.94 80 GLN A N 1
ATOM 598 C CA . GLN A 1 80 ? -17.447 4.195 13.964 1.00 86.94 80 GLN A CA 1
ATOM 599 C C . GLN A 1 80 ? -17.429 2.882 14.749 1.00 86.94 80 GLN A C 1
ATOM 601 O O . GLN A 1 80 ? -18.390 2.561 15.460 1.00 86.94 80 GLN A O 1
ATOM 606 N N . VAL A 1 81 ? -16.359 2.097 14.620 1.00 87.44 81 VAL A N 1
ATOM 607 C CA . VAL A 1 81 ? -16.275 0.791 15.285 1.00 87.44 81 VAL A CA 1
ATOM 608 C C . VAL A 1 81 ? -16.084 0.970 16.793 1.00 87.44 81 VAL A C 1
ATOM 610 O O . VAL A 1 81 ? -16.756 0.286 17.571 1.00 87.44 81 VAL A O 1
ATOM 613 N N . SER A 1 82 ? -15.247 1.921 17.223 1.00 86.81 82 SER A N 1
ATOM 614 C CA . SER A 1 82 ? -15.083 2.241 18.649 1.00 86.81 82 SER A CA 1
ATOM 615 C C . SER A 1 82 ? -16.373 2.787 19.266 1.00 86.81 82 SER A C 1
ATOM 617 O O . SER A 1 82 ? -16.776 2.320 20.333 1.00 86.81 82 SER A O 1
ATOM 619 N N . ALA A 1 83 ? -17.083 3.688 18.579 1.00 89.00 83 ALA A N 1
ATOM 620 C CA . ALA A 1 83 ? -18.374 4.209 19.025 1.00 89.00 83 ALA A CA 1
ATOM 621 C C . ALA A 1 83 ? -19.418 3.093 19.178 1.00 89.00 83 ALA A C 1
ATOM 623 O O . ALA A 1 83 ? -20.142 3.041 20.177 1.00 89.00 83 ALA A O 1
ATOM 624 N N . THR A 1 84 ? -19.454 2.156 18.228 1.00 89.69 84 THR A N 1
ATOM 625 C CA . THR A 1 84 ? -20.343 0.991 18.299 1.00 89.69 84 THR A CA 1
ATOM 626 C C . THR A 1 84 ? -20.003 0.116 19.507 1.00 89.69 84 THR A C 1
ATOM 628 O O . THR A 1 84 ? -20.893 -0.194 20.300 1.00 89.69 84 THR A O 1
ATOM 631 N N . ALA A 1 85 ? -18.729 -0.224 19.713 1.00 88.44 85 ALA A N 1
ATOM 632 C CA . ALA A 1 85 ? -18.292 -1.029 20.855 1.00 88.44 85 ALA A CA 1
ATOM 633 C C . ALA A 1 85 ? -18.589 -0.346 22.207 1.00 88.44 85 ALA A C 1
ATOM 635 O O . ALA A 1 85 ? -19.127 -0.988 23.112 1.00 88.44 85 ALA A O 1
ATOM 636 N N . VAL A 1 86 ? -18.338 0.963 22.330 1.00 88.75 86 VAL A N 1
ATOM 637 C CA . VAL A 1 86 ? -18.682 1.752 23.528 1.00 88.75 86 VAL A CA 1
ATOM 638 C C . VAL A 1 86 ? -20.185 1.715 23.796 1.00 88.75 86 VAL A C 1
ATOM 640 O O . VAL A 1 86 ? -20.594 1.445 24.926 1.00 88.75 86 VAL A O 1
ATOM 643 N N . SER A 1 87 ? -21.016 1.898 22.765 1.00 90.25 87 SER A N 1
ATOM 644 C CA . SER A 1 87 ? -22.473 1.843 22.925 1.00 90.25 87 SER A CA 1
ATOM 645 C C . SER A 1 87 ? -22.955 0.479 23.439 1.00 90.25 87 SER A C 1
ATOM 647 O O . SER A 1 87 ? -23.873 0.417 24.258 1.00 90.25 87 SER A O 1
ATOM 649 N N . ILE A 1 88 ? -22.318 -0.620 23.019 1.00 89.38 88 ILE A N 1
ATOM 650 C CA . ILE A 1 88 ? -22.639 -1.973 23.494 1.00 89.38 88 ILE A CA 1
ATOM 651 C C . ILE A 1 88 ? -22.295 -2.105 24.983 1.00 89.38 88 ILE A C 1
ATOM 653 O O . ILE A 1 88 ? -23.127 -2.579 25.761 1.00 89.38 88 ILE A O 1
ATOM 657 N N . PHE A 1 89 ? -21.111 -1.644 25.398 1.00 87.62 89 PHE A N 1
ATOM 658 C CA . PHE A 1 89 ? -20.709 -1.673 26.807 1.00 87.62 89 PHE A CA 1
ATOM 659 C C . PHE A 1 89 ? -21.635 -0.833 27.696 1.00 87.62 89 PHE A C 1
ATOM 661 O O . PHE A 1 89 ? -22.047 -1.304 28.760 1.00 87.62 89 PHE A O 1
ATOM 668 N N . ASP A 1 90 ? -22.012 0.369 27.258 1.00 88.31 90 ASP A N 1
ATOM 669 C CA . ASP A 1 90 ? -22.903 1.253 28.017 1.00 88.31 90 ASP A CA 1
ATOM 670 C C . ASP A 1 90 ? -24.322 0.678 28.144 1.00 88.31 90 ASP A C 1
ATOM 672 O O . ASP A 1 90 ? -24.892 0.679 29.241 1.00 88.31 90 ASP A O 1
ATOM 676 N N . ASN A 1 91 ? -24.872 0.112 27.065 1.00 87.62 91 ASN A N 1
ATOM 677 C CA . ASN A 1 91 ? -26.178 -0.555 27.087 1.00 87.62 91 ASN A CA 1
ATOM 678 C C . ASN A 1 91 ? -26.181 -1.788 28.003 1.00 87.62 91 ASN A C 1
ATOM 680 O O . ASN A 1 91 ? -27.132 -2.010 28.764 1.00 87.62 91 ASN A O 1
ATOM 684 N N . TYR A 1 92 ? -25.108 -2.581 27.977 1.00 83.75 92 TYR A N 1
ATOM 685 C CA . TYR A 1 92 ? -24.974 -3.739 28.857 1.00 83.75 92 TYR A CA 1
ATOM 686 C C . TYR A 1 92 ? -24.854 -3.314 30.327 1.00 83.75 92 TYR A C 1
ATOM 688 O O . TYR A 1 92 ? -25.552 -3.851 31.189 1.00 83.75 92 TYR A O 1
ATOM 696 N N . ARG A 1 93 ? -24.067 -2.274 30.624 1.00 86.12 93 ARG A N 1
ATOM 697 C CA . ARG A 1 93 ? -23.953 -1.708 31.976 1.00 86.12 93 ARG A CA 1
ATOM 698 C C . ARG A 1 93 ? -25.291 -1.177 32.499 1.00 86.12 93 ARG A C 1
ATOM 700 O O . ARG A 1 93 ? -25.644 -1.442 33.648 1.00 86.12 93 ARG A O 1
ATOM 707 N N . ALA A 1 94 ? -26.046 -0.456 31.670 1.00 84.31 94 ALA A N 1
ATOM 708 C CA . ALA A 1 94 ? -27.381 0.028 32.025 1.00 84.31 94 ALA A CA 1
ATOM 709 C C . ALA A 1 94 ? -28.334 -1.135 32.344 1.00 84.31 94 ALA A C 1
ATOM 711 O O . ALA A 1 94 ? -29.056 -1.089 33.343 1.00 84.31 94 ALA A O 1
ATOM 712 N N . SER A 1 95 ? -28.265 -2.211 31.557 1.00 81.88 95 SER A N 1
ATOM 713 C CA . SER A 1 95 ? -29.026 -3.437 31.807 1.00 81.88 95 SER A CA 1
ATOM 714 C C . SER A 1 95 ? -28.648 -4.056 33.159 1.00 81.88 95 SER A C 1
ATOM 716 O O . SER A 1 95 ? -29.531 -4.307 33.977 1.00 81.88 95 SER A O 1
ATOM 718 N N . LEU A 1 96 ? -27.356 -4.197 33.481 1.00 78.31 96 LEU A N 1
ATOM 719 C CA . LEU A 1 96 ? -26.903 -4.723 34.780 1.00 78.31 96 LEU A CA 1
ATOM 720 C C . LEU A 1 96 ? -27.449 -3.933 35.982 1.00 78.31 96 LEU A C 1
ATOM 722 O O . LEU A 1 96 ? -27.822 -4.530 36.992 1.00 78.31 96 LEU A O 1
ATOM 726 N N . LEU A 1 97 ? -27.555 -2.605 35.876 1.00 79.31 97 LEU A N 1
ATOM 727 C CA . LEU A 1 97 ? -28.117 -1.765 36.943 1.00 79.31 97 LEU A CA 1
ATOM 728 C C . LEU A 1 97 ? -29.606 -2.039 37.189 1.00 79.31 97 LEU A C 1
ATOM 730 O O . LEU A 1 97 ? -30.052 -1.976 38.337 1.00 79.31 97 LEU A O 1
ATOM 734 N N . THR A 1 98 ? -30.374 -2.381 36.150 1.00 78.94 98 THR A N 1
ATOM 735 C CA . THR A 1 98 ? -31.785 -2.772 36.324 1.00 78.94 98 THR A CA 1
ATOM 736 C C . THR A 1 98 ? -31.922 -4.096 37.079 1.00 78.94 98 THR A C 1
ATOM 738 O O . THR A 1 98 ? -32.794 -4.222 37.941 1.00 78.94 98 THR A O 1
ATOM 741 N N . TYR A 1 99 ? -31.006 -5.043 36.855 1.00 71.12 99 TYR A N 1
ATOM 742 C CA . TYR A 1 99 ? -30.986 -6.341 37.541 1.00 71.12 99 TYR A CA 1
ATOM 743 C C . TYR A 1 99 ? -30.298 -6.312 38.906 1.00 71.12 99 TYR A C 1
ATOM 745 O O . TYR A 1 99 ? -30.486 -7.237 39.695 1.00 71.12 99 TYR A O 1
ATOM 753 N N . ALA A 1 100 ? -29.571 -5.244 39.243 1.00 74.69 100 ALA A N 1
ATOM 754 C CA . ALA A 1 100 ? -28.882 -5.112 40.525 1.00 74.69 100 ALA A CA 1
ATOM 755 C C . ALA A 1 100 ? -29.821 -5.297 41.731 1.00 74.69 100 ALA A C 1
ATOM 757 O O . ALA A 1 100 ? -29.437 -5.905 42.728 1.00 74.69 100 ALA A O 1
ATOM 758 N N . ARG A 1 101 ? -31.076 -4.834 41.632 1.00 69.06 101 ARG A N 1
ATOM 759 C CA . ARG A 1 101 ? -32.082 -5.027 42.692 1.00 69.06 101 ARG A CA 1
ATOM 760 C C . ARG A 1 101 ? -32.543 -6.483 42.807 1.00 69.06 101 ARG A C 1
ATOM 762 O O . ARG A 1 101 ? -32.706 -6.971 43.918 1.00 69.06 101 ARG A O 1
ATOM 769 N N . ALA A 1 102 ? -32.723 -7.171 41.678 1.00 68.38 102 ALA A N 1
ATOM 770 C CA . ALA A 1 102 ? -33.117 -8.581 41.641 1.00 68.38 102 ALA A CA 1
ATOM 771 C C . ALA A 1 102 ? -31.981 -9.510 42.111 1.00 68.38 102 ALA A C 1
ATOM 773 O O . ALA A 1 102 ? -32.233 -10.480 42.824 1.00 68.38 102 ALA A O 1
ATOM 774 N N . ALA A 1 103 ? -30.731 -9.168 41.784 1.00 67.69 103 ALA A N 1
ATOM 775 C CA . ALA A 1 103 ? -29.537 -9.853 42.274 1.00 67.69 103 ALA A CA 1
ATOM 776 C C . ALA A 1 103 ? -29.351 -9.664 43.791 1.00 67.69 103 ALA A C 1
ATOM 778 O O . ALA A 1 103 ? -29.077 -10.626 44.503 1.00 67.69 103 ALA A O 1
ATOM 779 N N . ASN A 1 104 ? -29.572 -8.449 44.313 1.00 68.94 104 ASN A N 1
ATOM 780 C CA . ASN A 1 104 ? -29.504 -8.175 45.756 1.00 68.94 104 ASN A CA 1
ATOM 781 C C . ASN A 1 104 ? -30.629 -8.866 46.555 1.00 68.94 104 ASN A C 1
ATOM 783 O O . ASN A 1 104 ? -30.478 -9.124 47.742 1.00 68.94 104 ASN A O 1
ATOM 787 N N . ALA A 1 105 ? -31.743 -9.206 45.898 1.00 69.94 105 ALA A N 1
ATOM 788 C CA . ALA A 1 105 ? -32.828 -10.001 46.472 1.00 69.94 105 ALA A CA 1
ATOM 789 C C . ALA A 1 105 ? -32.580 -11.525 46.401 1.00 69.94 105 ALA A C 1
ATOM 791 O O . ALA A 1 105 ? -33.454 -12.295 46.796 1.00 69.94 105 ALA A O 1
ATOM 792 N N . SER A 1 106 ? -31.415 -11.984 45.914 1.00 65.88 106 SER A N 1
ATOM 793 C CA . SER A 1 106 ? -31.033 -13.406 45.783 1.00 65.88 106 SER A CA 1
ATOM 794 C C . SER A 1 106 ? -31.975 -14.269 44.921 1.00 65.88 106 SER A C 1
ATOM 796 O O . SER A 1 106 ? -31.966 -15.493 45.014 1.00 65.88 106 SER A O 1
ATOM 798 N N . LEU A 1 107 ? -32.761 -13.644 44.036 1.00 63.94 107 LEU A N 1
ATOM 799 C CA . LEU A 1 107 ? -33.733 -14.319 43.158 1.00 63.94 107 LEU A CA 1
ATOM 800 C C . LEU A 1 107 ? -33.112 -14.895 41.870 1.00 63.94 107 LEU A C 1
ATOM 802 O O . LEU A 1 107 ? -33.799 -15.561 41.101 1.00 63.94 107 LEU A O 1
ATOM 806 N N . LEU A 1 108 ? -31.825 -14.635 41.620 1.00 65.06 108 LEU A N 1
ATOM 807 C CA . LEU A 1 108 ? -31.096 -15.069 40.428 1.00 65.06 108 LEU A CA 1
ATOM 808 C C . LEU A 1 108 ? -29.954 -16.011 40.848 1.00 65.06 108 LEU A C 1
ATOM 810 O O . LEU A 1 108 ? -28.972 -15.535 41.415 1.00 65.06 108 LEU A O 1
ATOM 814 N N . PRO A 1 109 ? -30.030 -17.324 40.561 1.00 60.19 109 PRO A N 1
ATOM 815 C CA . PRO A 1 109 ? -28.996 -18.284 40.965 1.00 60.19 109 PRO A CA 1
ATOM 816 C C . PRO A 1 109 ? -27.661 -18.109 40.216 1.00 60.19 109 PRO A C 1
ATOM 818 O O . PRO A 1 109 ? -26.652 -18.667 40.631 1.00 60.19 109 PRO A O 1
ATOM 821 N N . GLN A 1 110 ? -27.649 -17.339 39.122 1.00 57.47 110 GLN A N 1
ATOM 822 C CA . GLN A 1 110 ? -26.500 -17.165 38.222 1.00 57.47 110 GLN A CA 1
ATOM 823 C C . GLN A 1 110 ? -25.728 -15.846 38.444 1.00 57.47 110 GLN A C 1
ATOM 825 O O . GLN A 1 110 ? -24.573 -15.746 38.043 1.00 57.47 110 GLN A O 1
ATOM 830 N N . LEU A 1 111 ? -26.321 -14.832 39.095 1.00 65.50 111 LEU A N 1
ATOM 831 C CA . LEU A 1 111 ? -25.703 -13.510 39.296 1.00 65.50 111 LEU A CA 1
ATOM 832 C C . LEU A 1 111 ? -25.613 -13.157 40.790 1.00 65.50 111 LEU A C 1
ATOM 834 O O . LEU A 1 111 ? -26.501 -12.521 41.358 1.00 65.50 111 LEU A O 1
ATOM 838 N N . THR A 1 112 ? -24.507 -13.540 41.429 1.00 65.75 112 THR A N 1
ATOM 839 C CA . THR A 1 112 ? -24.171 -13.120 42.800 1.00 65.75 112 THR A CA 1
ATOM 840 C C . THR A 1 112 ? -23.770 -11.637 42.834 1.00 65.75 112 THR A C 1
ATOM 842 O O . THR A 1 112 ? -23.149 -11.124 41.902 1.00 65.75 112 THR A O 1
ATOM 845 N N . THR A 1 113 ? -24.052 -10.934 43.935 1.00 69.81 113 THR A N 1
ATOM 846 C CA . THR A 1 113 ? -23.720 -9.505 44.129 1.00 69.81 113 THR A CA 1
ATOM 847 C C . THR A 1 113 ? -22.230 -9.174 43.958 1.00 69.81 113 THR A C 1
ATOM 849 O O . THR A 1 113 ? -21.893 -8.087 43.488 1.00 69.81 113 THR A O 1
ATOM 852 N N . SER A 1 114 ? -21.329 -10.112 44.265 1.00 72.62 114 SER A N 1
ATOM 853 C CA . SER A 1 114 ? -19.882 -9.971 44.045 1.00 72.62 114 SER A CA 1
ATOM 854 C C . SER A 1 114 ? -19.483 -10.026 42.564 1.00 72.62 114 SER A C 1
ATOM 856 O O . SER A 1 114 ? -18.652 -9.227 42.133 1.00 72.62 114 SER A O 1
ATOM 858 N N . GLN A 1 115 ? -20.110 -10.908 41.777 1.00 76.06 115 GLN A N 1
ATOM 859 C CA . GLN A 1 115 ? -19.898 -11.026 40.326 1.00 76.06 115 GLN A CA 1
ATOM 860 C C . GLN A 1 115 ? -20.422 -9.790 39.585 1.00 76.06 115 GLN A C 1
ATOM 862 O O . GLN A 1 115 ? -19.794 -9.285 38.660 1.00 76.06 115 GLN A O 1
ATOM 867 N N . LEU A 1 116 ? -21.540 -9.222 40.044 1.00 78.00 116 LEU A N 1
ATOM 868 C CA . LEU A 1 116 ? -22.085 -7.989 39.477 1.00 78.00 116 LEU A CA 1
ATOM 869 C C . LEU A 1 116 ? -21.116 -6.801 39.628 1.00 78.00 116 LEU A C 1
ATOM 871 O O . LEU A 1 116 ? -20.937 -6.013 38.696 1.00 78.00 116 LEU A O 1
ATOM 875 N N . SER A 1 117 ? -20.483 -6.669 40.799 1.00 78.44 117 SER A N 1
ATOM 876 C CA . SER A 1 117 ? -19.544 -5.576 41.070 1.00 78.44 117 SER A CA 1
ATOM 877 C C . SER A 1 117 ? -18.246 -5.704 40.271 1.00 78.44 117 SER A C 1
ATOM 879 O O . SER A 1 117 ? -17.720 -4.681 39.829 1.00 78.44 117 SER A O 1
ATOM 881 N N . SER A 1 118 ? -17.727 -6.924 40.082 1.00 82.62 118 SER A N 1
ATOM 882 C CA . SER A 1 118 ? -16.537 -7.156 39.253 1.00 82.62 118 SER A CA 1
ATOM 883 C C . SER A 1 118 ? -16.833 -6.918 37.773 1.00 82.62 118 SER A C 1
ATOM 885 O O . SER A 1 118 ? -16.050 -6.265 37.093 1.00 82.62 118 SER A O 1
ATOM 887 N N . MET A 1 119 ? -17.996 -7.342 37.274 1.00 81.75 119 MET A N 1
ATOM 888 C CA . MET A 1 119 ? -18.382 -7.092 35.882 1.00 81.75 119 MET A CA 1
ATOM 889 C C . MET A 1 119 ? -18.580 -5.601 35.599 1.00 81.75 119 MET A C 1
ATOM 891 O O . MET A 1 119 ? -18.093 -5.103 34.588 1.00 81.75 119 MET A O 1
ATOM 895 N N . ASN A 1 120 ? -19.241 -4.859 36.492 1.00 84.69 120 ASN A N 1
ATOM 896 C CA . ASN A 1 120 ? -19.429 -3.418 36.316 1.00 84.69 120 ASN A CA 1
ATOM 897 C C . ASN A 1 120 ? -18.085 -2.664 36.246 1.00 84.69 120 ASN A C 1
ATOM 899 O O . ASN A 1 120 ? -17.922 -1.792 35.394 1.00 84.69 120 ASN A O 1
ATOM 903 N N . SER A 1 121 ? -17.102 -3.013 37.088 1.00 84.06 121 SER A N 1
ATOM 904 C CA . SER A 1 121 ? -15.778 -2.372 37.046 1.00 84.06 121 SER A CA 1
ATOM 905 C C . SER A 1 121 ? -14.984 -2.750 35.791 1.00 84.06 121 SER A C 1
ATOM 907 O O . SER A 1 121 ? -14.362 -1.877 35.183 1.00 84.06 121 SER A O 1
ATOM 909 N N . THR A 1 122 ? -15.064 -4.007 35.345 1.00 85.75 122 THR A N 1
ATOM 910 C CA . THR A 1 122 ? -14.474 -4.456 34.077 1.00 85.75 122 THR A CA 1
ATOM 911 C C . THR A 1 122 ? -15.074 -3.709 32.883 1.00 85.75 122 THR A C 1
ATOM 913 O O . THR A 1 122 ? -14.326 -3.212 32.049 1.00 85.75 122 THR A O 1
ATOM 916 N N . LEU A 1 123 ? -16.398 -3.540 32.818 1.00 86.25 123 LEU A N 1
ATOM 917 C CA . LEU A 1 123 ? -17.063 -2.830 31.716 1.00 86.25 123 LEU A CA 1
ATOM 918 C C . LEU A 1 123 ? -16.694 -1.350 31.646 1.00 86.25 123 LEU A C 1
ATOM 920 O O . LEU A 1 123 ? -16.469 -0.836 30.555 1.00 86.25 123 LEU A O 1
ATOM 924 N N . VAL A 1 124 ? -16.608 -0.672 32.795 1.00 87.38 124 VAL A N 1
ATOM 925 C CA . VAL A 1 124 ? -16.174 0.734 32.861 1.00 87.38 124 VAL A CA 1
ATOM 926 C C . VAL A 1 124 ? -14.730 0.880 32.384 1.00 87.38 124 VAL A C 1
ATOM 928 O O . VAL A 1 124 ? -14.401 1.846 31.699 1.00 87.38 124 VAL A O 1
ATOM 931 N N . LYS A 1 125 ? -13.869 -0.087 32.716 1.00 88.69 125 LYS A N 1
ATOM 932 C CA . LYS A 1 125 ? -12.490 -0.103 32.232 1.00 88.69 125 LYS A CA 1
ATOM 933 C C . LYS A 1 125 ? -12.434 -0.320 30.715 1.00 88.69 125 LYS A C 1
ATOM 935 O O . LYS A 1 125 ? -11.809 0.480 30.026 1.00 88.69 125 LYS A O 1
ATOM 940 N N . LEU A 1 126 ? -13.125 -1.338 30.194 1.00 86.31 126 LEU A N 1
ATOM 941 C CA . LEU A 1 126 ? -13.128 -1.653 28.760 1.00 86.31 126 LEU A CA 1
ATOM 942 C C . LEU A 1 126 ? -13.754 -0.533 27.919 1.00 86.31 126 LEU A C 1
ATOM 944 O O . LEU A 1 126 ? -13.246 -0.235 26.840 1.00 86.31 126 LEU A O 1
ATOM 948 N N . SER A 1 127 ? -14.820 0.118 28.395 1.00 85.25 127 SER A N 1
ATOM 949 C CA . SER A 1 127 ? -15.423 1.249 27.681 1.00 85.25 127 SER A CA 1
ATOM 950 C C . SER A 1 127 ? -14.496 2.466 27.653 1.00 85.25 127 SER A C 1
ATOM 952 O O . SER A 1 127 ? -14.388 3.123 26.618 1.00 85.25 127 SER A O 1
ATOM 954 N N . ALA A 1 128 ? -13.771 2.737 28.744 1.00 86.06 128 ALA A N 1
ATOM 955 C CA . ALA A 1 128 ? -12.769 3.798 28.796 1.00 86.06 128 ALA A CA 1
ATOM 956 C C . ALA A 1 128 ? -11.565 3.512 27.881 1.00 86.06 128 ALA A C 1
ATOM 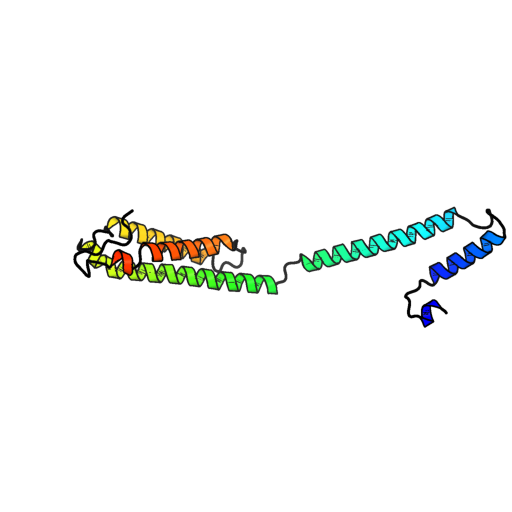958 O O . ALA A 1 128 ? -11.137 4.408 27.156 1.00 86.06 128 ALA A O 1
ATOM 959 N N . GLU A 1 129 ? -11.055 2.276 27.868 1.00 84.75 129 GLU A N 1
ATOM 960 C CA . GLU A 1 129 ? -9.961 1.847 26.980 1.00 84.75 129 GLU A CA 1
ATOM 961 C C . GLU A 1 129 ? -10.381 1.908 25.502 1.00 84.75 129 GLU A C 1
ATOM 963 O O . GLU A 1 129 ? -9.666 2.479 24.681 1.00 84.75 129 GLU A O 1
ATOM 968 N N . THR A 1 130 ? -11.587 1.434 25.173 1.00 83.50 130 THR A N 1
ATOM 969 C CA . THR A 1 130 ? -12.134 1.486 23.804 1.00 83.50 130 THR A CA 1
ATOM 970 C C . THR A 1 130 ? -12.338 2.928 23.332 1.00 83.50 130 THR A C 1
ATOM 972 O O . THR A 1 130 ? -12.046 3.253 22.184 1.00 83.50 130 THR A O 1
ATOM 975 N N . LYS A 1 131 ? -12.793 3.823 24.219 1.00 84.31 131 LYS A N 1
ATOM 976 C CA . LYS A 1 131 ? -12.944 5.255 23.923 1.00 84.31 131 LYS A CA 1
ATOM 977 C C . LYS A 1 131 ? -11.600 5.980 23.802 1.00 84.31 131 LYS A C 1
ATOM 979 O O . LYS A 1 131 ? -11.499 6.948 23.064 1.00 84.31 131 LYS A O 1
ATOM 984 N N . ALA A 1 132 ? -10.572 5.542 24.527 1.00 79.88 132 ALA A N 1
ATOM 985 C CA . ALA A 1 132 ? -9.222 6.084 24.382 1.00 79.88 132 ALA A CA 1
ATOM 986 C C . ALA A 1 132 ? -8.570 5.649 23.056 1.00 79.88 132 ALA A C 1
ATOM 988 O O . ALA A 1 132 ? -7.833 6.431 22.450 1.00 79.88 132 ALA A O 1
ATOM 989 N N . ALA A 1 133 ? -8.877 4.430 22.598 1.00 73.56 133 ALA A N 1
ATOM 990 C CA . ALA A 1 133 ? -8.455 3.907 21.301 1.00 73.56 133 ALA A CA 1
ATOM 991 C C . ALA A 1 133 ? -9.200 4.579 20.130 1.00 73.56 133 ALA A C 1
ATOM 993 O O . ALA A 1 133 ? -8.594 4.904 19.112 1.00 73.56 133 ALA A O 1
ATOM 994 N N . GLY A 1 134 ? -10.500 4.839 20.289 1.00 67.31 134 GLY A N 1
ATOM 995 C CA . GLY A 1 134 ? -11.342 5.535 19.317 1.00 67.31 134 GLY A CA 1
ATOM 996 C C . GLY A 1 134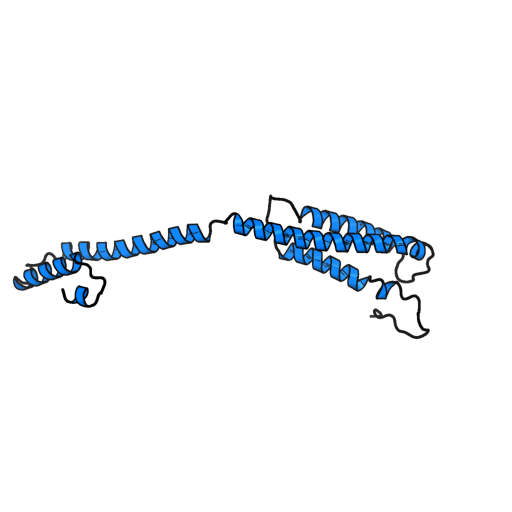 ? -11.289 7.052 19.448 1.00 67.31 134 GLY A C 1
ATOM 997 O O . GLY A 1 134 ? -12.050 7.628 20.220 1.00 67.31 134 GLY A O 1
ATOM 998 N N . GLY A 1 135 ? -10.407 7.714 18.697 1.00 63.47 135 GLY A N 1
ATOM 999 C CA . GLY A 1 135 ? -10.467 9.176 18.543 1.00 63.47 135 GLY A CA 1
ATOM 1000 C C . GLY A 1 135 ? -9.178 9.941 18.828 1.00 63.47 135 GLY A C 1
ATOM 1001 O O . GLY A 1 135 ? -9.175 11.173 18.776 1.00 63.47 135 GLY A O 1
ATOM 1002 N N . THR A 1 136 ? -8.055 9.267 19.078 1.00 54.53 136 THR A N 1
ATOM 1003 C CA . THR A 1 136 ? -6.785 9.985 19.214 1.00 54.53 136 THR A CA 1
ATOM 1004 C C . THR A 1 136 ? -6.091 10.078 17.859 1.00 54.53 136 THR A C 1
ATOM 1006 O O . THR A 1 136 ? -5.521 9.115 17.366 1.00 54.53 136 THR A O 1
ATOM 1009 N N . SER A 1 137 ? -6.074 11.288 17.294 1.00 52.62 137 SER A N 1
ATOM 1010 C CA . SER A 1 137 ? -5.362 11.725 16.077 1.00 52.62 137 SER A CA 1
ATOM 1011 C C . SER A 1 137 ? -3.829 11.485 16.077 1.00 52.62 137 SER A C 1
ATOM 1013 O O . SER A 1 137 ? -3.095 12.191 15.381 1.00 52.62 137 SER A O 1
ATOM 1015 N N . ARG A 1 138 ? -3.293 10.556 16.878 1.00 50.78 138 ARG A N 1
ATOM 1016 C CA . ARG A 1 138 ? -1.849 10.349 17.052 1.00 50.78 138 ARG A CA 1
ATOM 1017 C C . ARG A 1 138 ? -1.325 8.973 16.670 1.00 50.78 138 ARG A C 1
ATOM 1019 O O . ARG A 1 138 ? -0.117 8.887 16.491 1.00 50.78 138 ARG A O 1
ATOM 1026 N N . GLN A 1 139 ? -2.161 7.959 16.467 1.00 55.97 139 GLN A N 1
ATOM 1027 C CA . GLN A 1 139 ? -1.708 6.647 15.998 1.00 55.97 139 GLN A CA 1
ATOM 1028 C C . GLN A 1 139 ? -2.886 5.876 15.403 1.00 55.97 139 GLN A C 1
ATOM 1030 O O . GLN A 1 139 ? -3.943 5.812 16.019 1.00 55.97 139 GLN A O 1
ATOM 1035 N N . THR A 1 140 ? -2.696 5.311 14.211 1.00 58.88 140 THR A N 1
ATOM 1036 C CA . THR A 1 140 ? -3.592 4.288 13.666 1.00 58.88 140 THR A CA 1
ATOM 1037 C C . THR A 1 140 ? -3.510 3.082 14.592 1.00 58.88 140 THR A C 1
ATOM 1039 O O . THR A 1 140 ? -2.434 2.492 14.720 1.00 58.88 140 THR A O 1
ATOM 1042 N N . VAL A 1 141 ? -4.597 2.763 15.283 1.00 64.25 141 VAL A N 1
ATOM 1043 C CA . VAL A 1 141 ? -4.682 1.531 16.073 1.00 64.25 141 VAL A CA 1
ATOM 1044 C C . VAL A 1 141 ? -4.790 0.369 15.089 1.00 64.25 141 VAL A C 1
ATOM 1046 O O . VAL A 1 141 ? -5.490 0.475 14.079 1.00 64.25 141 VAL A O 1
ATOM 1049 N N . ASP A 1 142 ? -4.086 -0.734 15.345 1.00 71.00 142 ASP A N 1
ATOM 1050 C CA . ASP A 1 142 ? -4.180 -1.903 14.476 1.00 71.00 142 ASP A CA 1
ATOM 1051 C C . ASP A 1 142 ? -5.640 -2.396 14.420 1.00 71.00 142 ASP A C 1
ATOM 1053 O O . ASP A 1 142 ? -6.265 -2.595 15.471 1.00 71.00 142 ASP A O 1
ATOM 1057 N N . PRO A 1 143 ? -6.212 -2.640 13.221 1.00 70.88 143 PRO A N 1
ATOM 1058 C CA . PRO A 1 143 ? -7.621 -3.012 13.082 1.00 70.88 143 PRO A CA 1
ATOM 1059 C C . PRO A 1 143 ? -8.023 -4.217 13.945 1.00 70.88 143 PRO A C 1
ATOM 1061 O O . PRO A 1 143 ? -9.149 -4.292 14.435 1.00 70.88 143 PRO A O 1
ATOM 1064 N N . SER A 1 144 ? -7.100 -5.156 14.167 1.00 74.81 144 SER A N 1
ATOM 1065 C CA . SER A 1 144 ? -7.328 -6.355 14.976 1.00 74.81 144 SER A CA 1
ATOM 1066 C C . SER A 1 144 ? -7.631 -6.061 16.441 1.00 74.81 144 SER A C 1
ATOM 1068 O O . SER A 1 144 ? -8.423 -6.786 17.041 1.00 74.81 144 SER A O 1
ATOM 1070 N N . GLU A 1 145 ? -7.040 -5.018 17.026 1.00 79.88 145 GLU A N 1
ATOM 1071 C CA . GLU A 1 145 ? -7.303 -4.664 18.425 1.00 79.88 145 GLU A CA 1
ATOM 1072 C C . GLU A 1 145 ? -8.718 -4.102 18.575 1.00 79.88 145 GLU A C 1
ATOM 1074 O O . GLU A 1 145 ? -9.467 -4.508 19.465 1.00 79.88 145 GLU A O 1
ATOM 1079 N N . LEU A 1 146 ? -9.132 -3.253 17.631 1.00 80.31 146 LEU A N 1
ATOM 1080 C CA . LEU A 1 146 ? -10.463 -2.657 17.606 1.00 80.31 146 LEU A CA 1
ATOM 1081 C C . LEU A 1 146 ? -11.568 -3.711 17.433 1.00 80.31 146 LEU A C 1
ATOM 1083 O O . LEU A 1 146 ? -12.553 -3.726 18.178 1.00 80.31 146 LEU A O 1
ATOM 1087 N N . PHE A 1 147 ? -11.374 -4.650 16.503 1.00 84.19 147 PHE A N 1
ATOM 1088 C CA . PHE A 1 147 ? -12.261 -5.807 16.367 1.00 84.19 147 PHE A CA 1
ATOM 1089 C C . PHE A 1 147 ? -12.183 -6.749 17.576 1.00 84.19 147 PHE A C 1
ATOM 1091 O O . PHE A 1 147 ? -13.180 -7.386 17.912 1.00 84.19 147 PHE A O 1
ATOM 1098 N N . GLY A 1 148 ? -11.043 -6.817 18.266 1.00 85.94 148 GLY A N 1
ATOM 1099 C CA . GLY A 1 148 ? -10.887 -7.542 19.526 1.00 85.94 148 GLY A CA 1
ATOM 1100 C C . GLY A 1 148 ? -11.794 -6.997 20.631 1.00 85.94 148 GLY A C 1
ATOM 1101 O O . GLY A 1 148 ? -12.514 -7.772 21.270 1.00 85.94 148 GLY A O 1
ATOM 1102 N N . TYR A 1 149 ? -11.835 -5.672 20.811 1.00 84.12 149 TYR A N 1
ATOM 1103 C CA . TYR A 1 149 ? -12.754 -5.027 21.758 1.00 84.12 149 TYR A CA 1
ATOM 1104 C C . TYR A 1 149 ? -14.218 -5.286 21.397 1.00 84.12 149 TYR A C 1
ATOM 1106 O O . TYR A 1 149 ? -15.007 -5.660 22.267 1.00 84.12 149 TYR A O 1
ATOM 1114 N N . LEU A 1 150 ? -14.574 -5.163 20.113 1.00 86.69 150 LEU A N 1
ATOM 1115 C CA . LEU A 1 150 ? -15.933 -5.421 19.634 1.00 86.69 150 LEU A CA 1
ATOM 1116 C C . LEU A 1 150 ? -16.360 -6.881 19.856 1.00 86.69 150 LEU A C 1
ATOM 1118 O O . LEU A 1 150 ? -17.448 -7.133 20.371 1.00 86.69 150 LEU A O 1
ATOM 1122 N N . ASN A 1 151 ? -15.507 -7.846 19.509 1.00 90.50 151 ASN A N 1
ATOM 1123 C CA . ASN A 1 151 ? -15.785 -9.270 19.713 1.00 90.50 151 ASN A CA 1
ATOM 1124 C C . ASN A 1 151 ? -15.894 -9.615 21.199 1.00 90.50 151 ASN A C 1
ATOM 1126 O O . ASN A 1 151 ? -16.772 -10.381 21.592 1.00 90.50 151 ASN A O 1
ATOM 1130 N N . THR A 1 152 ? -15.051 -9.011 22.038 1.00 87.44 152 THR A N 1
ATOM 1131 C CA . THR A 1 152 ? -15.148 -9.164 23.493 1.00 87.44 152 THR A CA 1
ATOM 1132 C C . THR A 1 152 ? -16.489 -8.628 23.995 1.00 87.44 152 THR A C 1
ATOM 1134 O O . THR A 1 152 ? -17.189 -9.339 24.716 1.00 87.44 152 THR A O 1
ATOM 1137 N N . ALA A 1 153 ? -16.907 -7.438 23.550 1.00 82.94 153 ALA A N 1
ATOM 1138 C CA . ALA A 1 153 ? -18.209 -6.861 23.884 1.00 82.94 153 ALA A CA 1
ATOM 1139 C C . ALA A 1 153 ? -19.372 -7.775 23.463 1.00 82.94 153 ALA A C 1
ATOM 1141 O O . ALA A 1 153 ? -20.242 -8.088 24.277 1.00 82.94 153 ALA A O 1
ATOM 1142 N N . LEU A 1 154 ? -19.357 -8.256 22.216 1.00 86.12 154 LEU A N 1
ATOM 1143 C CA . LEU A 1 154 ? -20.359 -9.180 21.680 1.00 86.12 154 LEU A CA 1
ATOM 1144 C C . LEU A 1 154 ? -20.408 -10.488 22.476 1.00 86.12 154 LEU A C 1
ATOM 1146 O O . LEU A 1 154 ? -21.491 -10.930 22.852 1.00 86.12 154 LEU A O 1
ATOM 1150 N N . SER A 1 155 ? -19.252 -11.076 22.792 1.00 84.50 155 SER A N 1
ATOM 1151 C CA . SER A 1 155 ? -19.173 -12.326 23.556 1.00 84.50 155 SER A CA 1
ATOM 1152 C C . SER A 1 155 ? -19.701 -12.177 24.987 1.00 84.50 155 SER A C 1
ATOM 1154 O O . SER A 1 155 ? -20.403 -13.063 25.480 1.00 84.50 155 SER A O 1
ATOM 1156 N N . LEU A 1 156 ? -19.437 -11.041 25.644 1.00 78.06 156 LEU A N 1
ATOM 1157 C CA . LEU A 1 156 ? -19.943 -10.735 26.985 1.00 78.06 156 LEU A CA 1
ATOM 1158 C C . LEU A 1 156 ? -21.463 -10.590 26.981 1.00 78.06 156 LEU A C 1
ATOM 1160 O O . LEU A 1 156 ? -22.136 -11.183 27.826 1.00 78.06 156 LEU A O 1
ATOM 1164 N N . VAL A 1 157 ? -22.005 -9.861 26.001 1.00 78.31 157 VAL A N 1
ATOM 1165 C CA . VAL A 1 157 ? -23.455 -9.718 25.838 1.00 78.31 157 VAL A CA 1
ATOM 1166 C C . VAL A 1 157 ? -24.097 -11.057 25.502 1.00 78.31 157 VAL A C 1
ATOM 1168 O O . VAL A 1 157 ? -25.132 -11.374 26.070 1.00 78.31 157 VAL A O 1
A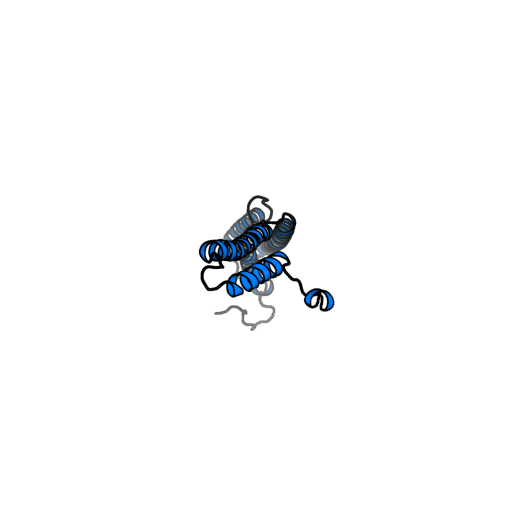TOM 1171 N N . GLN A 1 158 ? -23.498 -11.865 24.626 1.00 79.06 158 GLN A N 1
ATOM 1172 C CA . GLN A 1 158 ? -24.056 -13.156 24.224 1.00 79.06 158 GLN A CA 1
ATOM 1173 C C . GLN A 1 158 ? -24.069 -14.169 25.380 1.00 79.06 158 GLN A C 1
ATOM 1175 O O . GLN A 1 158 ? -25.075 -14.845 25.591 1.00 79.06 158 GLN A O 1
ATOM 1180 N N . SER A 1 159 ? -22.983 -14.252 26.151 1.00 71.75 159 SER A N 1
ATOM 1181 C CA . SER A 1 159 ? -22.853 -15.194 27.276 1.00 71.75 159 SER A CA 1
ATOM 1182 C C . SER A 1 159 ? -23.719 -14.824 28.482 1.00 71.75 159 SER A C 1
ATOM 1184 O O . SER A 1 159 ? -24.218 -15.711 29.168 1.00 71.75 159 SER A O 1
ATOM 1186 N N . ASN A 1 160 ? -23.946 -13.531 28.718 1.00 67.62 160 ASN A N 1
ATOM 1187 C CA . ASN A 1 160 ? -24.675 -13.026 29.886 1.00 67.62 160 ASN A CA 1
ATOM 1188 C C . ASN A 1 160 ? -25.951 -12.267 29.491 1.00 67.62 160 ASN A C 1
ATOM 1190 O O . ASN A 1 160 ? -26.411 -11.369 30.199 1.00 67.62 160 ASN A O 1
ATOM 1194 N N . SER A 1 161 ? -26.519 -12.612 28.331 1.00 68.25 161 SER A N 1
ATOM 1195 C CA . SER A 1 161 ? -27.704 -11.942 27.804 1.00 68.25 161 SER A CA 1
ATOM 1196 C C . SER A 1 161 ? -28.920 -12.158 28.707 1.00 68.25 161 SER A C 1
ATOM 1198 O O . SER A 1 161 ? -29.032 -13.157 29.423 1.00 68.25 161 SER A O 1
ATOM 1200 N N . ILE A 1 162 ? -29.888 -11.248 28.604 1.00 58.09 162 ILE A N 1
ATOM 1201 C CA . ILE A 1 162 ? -31.181 -11.310 29.303 1.00 58.09 162 ILE A CA 1
ATOM 1202 C C . ILE A 1 162 ? -31.913 -12.636 29.032 1.00 58.09 162 ILE A C 1
ATOM 1204 O O . ILE A 1 162 ? -32.605 -13.142 29.912 1.00 58.09 162 ILE A O 1
ATOM 1208 N N . LEU A 1 163 ? -31.726 -13.232 27.850 1.00 57.38 163 LEU A N 1
ATOM 1209 C CA . LEU A 1 163 ? -32.329 -14.518 27.487 1.00 57.38 163 LEU A CA 1
ATOM 1210 C C . LEU A 1 163 ? -31.705 -15.702 28.244 1.00 57.38 163 LEU A C 1
ATOM 1212 O O . LEU A 1 163 ? -32.368 -16.720 28.407 1.00 57.38 163 LEU A O 1
ATOM 1216 N N . THR A 1 164 ? -30.472 -15.559 28.735 1.00 57.34 164 THR A N 1
ATOM 1217 C CA . THR A 1 164 ? -29.750 -16.588 29.501 1.00 57.34 164 THR A CA 1
ATOM 1218 C C . THR A 1 164 ? -29.866 -16.355 31.010 1.00 57.34 164 THR A C 1
ATOM 1220 O O . THR A 1 164 ? -30.061 -17.296 31.772 1.00 57.34 164 THR A O 1
ATOM 1223 N N . VAL A 1 165 ? -29.776 -15.098 31.456 1.00 57.03 165 VAL A N 1
ATOM 1224 C CA . VAL A 1 165 ? -29.759 -14.729 32.884 1.00 57.03 165 VAL A CA 1
ATOM 1225 C C . VAL A 1 165 ? -31.168 -14.502 33.447 1.00 57.03 165 VAL A C 1
ATOM 1227 O O . VAL A 1 165 ? -31.419 -14.769 34.619 1.00 57.03 165 VAL A O 1
ATOM 1230 N N . GLY A 1 166 ? -32.099 -14.014 32.623 1.00 49.84 166 GLY A N 1
ATOM 1231 C CA . GLY A 1 166 ? -33.462 -13.656 33.026 1.00 49.84 166 GLY A CA 1
ATOM 1232 C C . GLY A 1 166 ? -34.471 -14.805 32.999 1.00 49.84 166 GLY A C 1
ATOM 1233 O O . GLY A 1 166 ? -35.619 -14.598 33.392 1.00 49.84 166 GLY A O 1
ATOM 1234 N N . GLN A 1 167 ? -34.085 -16.011 32.565 1.00 50.97 167 GLN A N 1
ATOM 1235 C CA . GLN A 1 167 ? -34.954 -17.190 32.617 1.00 50.97 167 GLN A CA 1
ATOM 1236 C C . GLN A 1 167 ? -35.050 -17.740 34.048 1.00 50.97 167 GLN A C 1
ATOM 1238 O O . GLN A 1 167 ? -34.567 -18.823 34.370 1.00 50.97 167 GLN A O 1
ATOM 1243 N N . VAL A 1 168 ? -35.744 -17.008 34.918 1.00 50.12 168 VAL A N 1
ATOM 1244 C CA . VAL A 1 168 ? -36.400 -17.611 36.081 1.00 50.12 168 VAL A CA 1
ATOM 1245 C C . VAL A 1 168 ? -37.590 -18.401 35.531 1.00 50.12 168 VAL A C 1
ATOM 1247 O O . VAL A 1 168 ? -38.646 -17.837 35.275 1.00 50.12 168 VAL A O 1
ATOM 1250 N N . ALA A 1 169 ? -37.350 -19.683 35.233 1.00 46.56 169 ALA A N 1
ATOM 1251 C CA . ALA A 1 169 ? -38.321 -20.738 34.922 1.00 46.56 169 ALA A CA 1
ATOM 1252 C C . ALA A 1 169 ? -39.653 -20.271 34.292 1.00 46.56 169 ALA A C 1
ATOM 1254 O O . ALA A 1 169 ? -40.660 -20.154 34.984 1.00 46.56 169 ALA A O 1
ATOM 1255 N N . LEU A 1 170 ? -39.705 -20.083 32.967 1.00 45.56 170 LEU A N 1
ATOM 1256 C CA . LEU A 1 170 ? -40.998 -19.909 32.284 1.00 45.56 170 LEU A CA 1
ATOM 1257 C C . LEU A 1 170 ? -41.760 -21.226 32.057 1.00 45.56 170 LEU A C 1
ATOM 1259 O O . LEU A 1 170 ? -42.927 -21.174 31.689 1.00 45.56 170 LEU A O 1
ATOM 1263 N N . VAL A 1 171 ? -41.168 -22.398 32.321 1.00 45.34 171 VAL A N 1
ATOM 1264 C CA . VAL A 1 171 ? -41.877 -23.692 32.352 1.00 45.34 171 VAL A CA 1
ATOM 1265 C C . VAL A 1 171 ? -41.117 -24.655 33.279 1.00 45.34 171 VAL A C 1
ATOM 1267 O O . VAL A 1 171 ? -39.893 -24.755 33.151 1.00 45.34 171 VAL A O 1
ATOM 1270 N N . PRO A 1 172 ? -41.778 -25.387 34.196 1.00 39.91 172 PRO A N 1
ATOM 1271 C CA . PRO A 1 172 ? -41.117 -26.445 34.955 1.00 39.91 172 PRO A CA 1
ATOM 1272 C C . PRO A 1 172 ? -40.645 -27.548 33.991 1.00 39.91 172 PRO A C 1
ATOM 1274 O O . PRO A 1 172 ? -41.464 -28.264 33.423 1.00 39.91 172 PRO A O 1
ATOM 1277 N N . GLY A 1 173 ? -39.325 -27.661 33.785 1.00 47.22 173 GLY A N 1
ATOM 1278 C CA . GLY A 1 173 ? -38.698 -28.730 32.989 1.00 47.22 173 GLY A CA 1
ATOM 1279 C C . GLY A 1 173 ? -37.800 -28.295 31.822 1.00 47.22 173 GLY A C 1
ATOM 1280 O O . GLY A 1 173 ? -37.208 -29.159 31.182 1.00 47.22 173 GLY A O 1
ATOM 1281 N N . ALA A 1 174 ? -37.653 -26.999 31.532 1.00 49.69 174 ALA A N 1
ATOM 1282 C CA . ALA A 1 174 ? -36.713 -26.547 30.501 1.00 49.69 174 ALA A CA 1
ATOM 1283 C C . ALA A 1 174 ? -35.274 -26.492 31.047 1.00 49.69 174 ALA A C 1
ATOM 1285 O O . ALA A 1 174 ? -34.996 -25.799 32.026 1.00 49.69 174 ALA A O 1
ATOM 1286 N N . ALA A 1 175 ? -34.361 -27.230 30.409 1.00 49.44 175 ALA A N 1
ATOM 1287 C CA . ALA A 1 175 ? -32.936 -27.179 30.708 1.00 49.44 175 ALA A CA 1
ATOM 1288 C C . ALA A 1 175 ? -32.374 -25.785 30.388 1.00 49.44 175 ALA A C 1
ATOM 1290 O O . ALA A 1 175 ? -32.628 -25.237 29.317 1.00 49.44 175 ALA A O 1
ATOM 1291 N N . LEU A 1 176 ? -31.598 -25.227 31.321 1.00 55.81 176 LEU A N 1
ATOM 1292 C CA . LEU A 1 176 ? -30.813 -24.015 31.101 1.00 55.81 176 LEU A CA 1
ATOM 1293 C C . LEU A 1 176 ? -29.862 -24.259 29.922 1.00 55.81 176 LEU A C 1
ATOM 1295 O O . LEU A 1 176 ? -29.135 -25.252 29.911 1.00 55.81 176 LEU A O 1
ATOM 1299 N N . CYS A 1 177 ? -29.841 -23.349 28.946 1.00 47.59 177 CYS A N 1
ATOM 1300 C CA . CYS A 1 177 ? -29.031 -23.467 27.726 1.00 47.59 177 CYS A CA 1
ATOM 1301 C C . CYS A 1 177 ? -27.504 -23.453 27.959 1.00 47.59 177 CYS A C 1
ATOM 1303 O O . CYS A 1 177 ? -26.751 -23.410 26.991 1.00 47.59 177 CYS A O 1
ATOM 1305 N N . ASN A 1 178 ? -27.032 -23.471 29.208 1.00 43.81 178 ASN A N 1
ATOM 1306 C CA . ASN A 1 178 ? -25.612 -23.472 29.537 1.00 43.81 178 ASN A CA 1
ATOM 1307 C C . ASN A 1 178 ? -25.305 -24.361 30.752 1.00 43.81 178 ASN A C 1
ATOM 1309 O O . ASN A 1 178 ? -24.757 -23.907 31.752 1.00 43.81 178 ASN A O 1
ATOM 1313 N N . ASN A 1 179 ? -25.710 -25.629 30.663 1.00 38.38 179 ASN A N 1
ATOM 1314 C CA . ASN A 1 179 ? -25.247 -26.685 31.557 1.00 38.38 179 ASN A CA 1
ATOM 1315 C C . ASN A 1 179 ? -24.251 -27.567 30.789 1.00 38.38 179 ASN A C 1
ATOM 1317 O O . ASN A 1 179 ? -24.629 -28.627 30.294 1.00 38.38 179 ASN A O 1
ATOM 1321 N N . ASN A 1 180 ? -23.009 -27.097 30.668 1.00 35.97 180 ASN A N 1
ATOM 1322 C CA . ASN A 1 180 ? -21.822 -27.912 30.405 1.00 35.97 180 ASN A CA 1
ATOM 1323 C C . ASN A 1 180 ? -20.713 -27.455 31.349 1.00 35.97 180 ASN A C 1
ATOM 1325 O O . ASN A 1 180 ? -20.450 -26.232 31.372 1.00 35.97 180 ASN A O 1
#